Protein AF-A0A7V6UN47-F1 (afdb_monomer_lite)

Foldseek 3Di:
DDPADPPGDPVRVVVLLVPDDPLRNVVLQVLLFVQLQVQLLVLLCVVVVHDDDPPQDSVNSCVVSQFKTFDDKAAQDPPDQPDAFPVRDGHRIWTWIDHNVPRDIGTHDPVVCCVVRVDDPVSVVSSVVSSVVSSRQSSQQSVCVVVLNAAPCVVQPVDDQPPVVVVCNVSSTYDGPVSVVVSVVRVVVVVVVVVVVCVVVVVVVVVVVVVVVVVVVVVVVVVVVVVVVVPPDD

pLDDT: mean 85.77, std 12.26, range [41.44, 96.25]

Radius of gyration: 30.92 Å; chains: 1; bounding box: 51×96×79 Å

Sequence (234 aa):
MNNYKLPLTQAEVDQIYQKLTPIQKEFIDSFEKRGKKSKWLEALAKKKGIVVNENMSEQELIEKVNDWVLVDILDGGEGNRPYKCECGMPLRYQYIVSHQSKEQIYKLGETCLENYTNLSSEIIRDIKKGFHVINLERDELLLKISKNYITLFEKYKEIEIPKELLEQISFDIPLTNRQEKRLEKLLWSKWQQQKIIQKQEEPIKVQKRISSLEYRSNLQSLKMSNVSIWSFFT

Secondary structure (DSSP, 8-state):
-----SSPPHHHHHHHHTTS-HHHHHHHHHHHHHHHHHHHHHHHHHHTT----TT--HHHHHHHH-SEEEEEEEE--TT---EE-TTS-EESEEEEEEETTTTEEEEE-HHHHHHHHT--HHHHHHHHHHHHHHHHHHHHHHHHHHTT----GGGGTTS---HHHHHHHHTT-PPPHHHHHHHHHHHHHHHHHHHHHHHHHHHHHHHHHHHHHHHHHHHHHHHHHHHTTTTS--

Structure (mmCIF, N/CA/C/O backbone):
data_AF-A0A7V6UN47-F1
#
_entry.id   AF-A0A7V6UN47-F1
#
loop_
_atom_site.group_PDB
_atom_site.id
_atom_site.type_symbol
_atom_site.label_atom_id
_atom_site.label_alt_id
_atom_site.label_comp_id
_atom_site.label_asym_id
_atom_site.label_entity_id
_atom_site.label_seq_id
_atom_site.pdbx_PDB_ins_code
_atom_site.Cartn_x
_atom_site.Cartn_y
_atom_site.Cartn_z
_atom_site.occupancy
_atom_site.B_iso_or_equiv
_atom_site.auth_seq_id
_atom_site.auth_comp_id
_atom_site.auth_asym_id
_atom_site.auth_atom_id
_atom_site.pdbx_PDB_model_num
ATOM 1 N N . MET A 1 1 ? -1.219 16.425 -25.177 1.00 50.38 1 MET A N 1
ATOM 2 C CA . MET A 1 1 ? -1.398 15.894 -23.807 1.00 50.38 1 MET A CA 1
ATOM 3 C C . MET A 1 1 ? -1.758 14.424 -23.925 1.00 50.38 1 MET A C 1
ATOM 5 O O . MET A 1 1 ? -2.724 14.130 -24.617 1.00 50.38 1 MET A O 1
ATOM 9 N N . ASN A 1 2 ? -0.983 13.514 -23.330 1.00 57.62 2 ASN A N 1
ATOM 10 C CA . ASN A 1 2 ? -1.326 12.087 -23.350 1.00 57.62 2 ASN A CA 1
ATOM 11 C C . ASN A 1 2 ? -2.609 11.866 -22.537 1.00 57.62 2 ASN A C 1
ATOM 13 O O . ASN A 1 2 ? -2.705 12.314 -21.393 1.00 57.62 2 ASN A O 1
ATOM 17 N N . ASN A 1 3 ? -3.607 11.223 -23.144 1.00 73.19 3 ASN A N 1
ATOM 18 C CA . ASN A 1 3 ? -4.902 10.963 -22.522 1.00 73.19 3 ASN A CA 1
ATOM 19 C C . ASN A 1 3 ? -4.881 9.600 -21.820 1.00 73.19 3 ASN A C 1
ATOM 21 O O . ASN A 1 3 ? -5.462 8.631 -22.300 1.00 73.19 3 ASN A O 1
ATOM 25 N N . TYR A 1 4 ? -4.149 9.521 -20.713 1.00 76.88 4 TYR A N 1
ATOM 26 C CA . TYR A 1 4 ? -4.091 8.311 -19.900 1.00 76.88 4 TYR A CA 1
ATOM 27 C C . TYR A 1 4 ? -5.424 8.069 -19.171 1.00 76.88 4 TYR A C 1
ATOM 29 O O . TYR A 1 4 ? -6.023 9.007 -18.627 1.00 76.88 4 TYR A O 1
ATOM 37 N N . LYS A 1 5 ? -5.859 6.806 -19.108 1.00 79.44 5 LYS A N 1
ATOM 38 C CA . LYS A 1 5 ? -7.068 6.352 -18.401 1.00 79.44 5 LYS A CA 1
ATOM 39 C C . LYS A 1 5 ? -6.682 5.305 -17.354 1.00 79.44 5 LYS A C 1
ATOM 41 O O . LYS A 1 5 ? -5.793 4.509 -17.601 1.00 79.44 5 LYS A O 1
ATOM 46 N N . LEU A 1 6 ? -7.351 5.302 -16.199 1.00 84.62 6 LEU A N 1
ATOM 47 C CA . LEU A 1 6 ? -7.153 4.275 -15.168 1.00 84.62 6 LEU A CA 1
ATOM 48 C C . LEU A 1 6 ? -7.856 2.952 -15.544 1.00 84.62 6 LEU A C 1
ATOM 50 O O . LEU A 1 6 ? -8.982 3.012 -16.058 1.00 84.62 6 LEU A O 1
ATOM 54 N N . PRO A 1 7 ? -7.278 1.779 -15.213 1.00 88.75 7 PRO A N 1
ATOM 55 C CA . PRO A 1 7 ? -5.909 1.569 -14.709 1.00 88.75 7 PRO A CA 1
ATOM 56 C C . PRO A 1 7 ? -4.847 1.825 -15.789 1.00 88.75 7 PRO A C 1
ATOM 58 O O . PRO A 1 7 ? -5.134 1.644 -16.971 1.00 88.75 7 PRO A O 1
ATOM 61 N N . LEU A 1 8 ? -3.633 2.208 -15.381 1.00 90.19 8 LEU A N 1
ATOM 62 C CA . LEU A 1 8 ? -2.521 2.383 -16.319 1.00 90.19 8 LEU A CA 1
ATOM 63 C C . LEU A 1 8 ? -1.994 1.022 -16.790 1.00 90.19 8 LEU A C 1
ATOM 65 O O . LEU A 1 8 ? -1.941 0.049 -16.035 1.00 90.19 8 LEU A O 1
ATOM 69 N N . THR A 1 9 ? -1.555 0.956 -18.042 1.00 91.06 9 THR A N 1
ATOM 70 C CA . THR A 1 9 ? -0.747 -0.163 -18.542 1.00 91.06 9 THR A CA 1
ATOM 71 C C . THR A 1 9 ? 0.674 -0.091 -17.979 1.00 91.06 9 THR A C 1
ATOM 73 O O . THR A 1 9 ? 1.149 0.980 -17.603 1.00 91.06 9 THR A O 1
ATOM 76 N N . GLN A 1 10 ? 1.397 -1.217 -17.956 1.00 87.00 10 GLN A N 1
ATOM 77 C CA . GLN A 1 10 ? 2.780 -1.230 -17.460 1.00 87.00 10 GLN A CA 1
ATOM 78 C C . GLN A 1 10 ? 3.679 -0.267 -18.251 1.00 87.00 10 GLN A C 1
ATOM 80 O O . GLN A 1 10 ? 4.456 0.473 -17.659 1.00 87.00 10 GLN A O 1
ATOM 85 N N . ALA A 1 11 ? 3.511 -0.208 -19.574 1.00 88.31 11 ALA A N 1
ATOM 86 C CA . ALA A 1 11 ? 4.254 0.721 -20.419 1.00 88.31 11 ALA A CA 1
ATOM 87 C C . ALA A 1 11 ? 3.978 2.193 -20.056 1.00 88.31 11 ALA A C 1
ATOM 89 O O . ALA A 1 11 ? 4.900 3.006 -20.039 1.00 88.31 11 ALA A O 1
ATOM 90 N N . GLU A 1 12 ? 2.730 2.549 -19.740 1.00 92.00 12 GLU A N 1
ATOM 91 C CA . GLU A 1 12 ? 2.381 3.906 -19.298 1.00 92.00 12 GLU A CA 1
ATOM 92 C C . GLU A 1 12 ? 2.955 4.218 -17.912 1.00 92.00 12 GLU A C 1
ATOM 94 O O . GLU A 1 12 ? 3.460 5.323 -17.699 1.00 92.00 12 GLU A O 1
ATOM 99 N N . VAL A 1 13 ? 2.924 3.248 -16.989 1.00 92.19 13 VAL A N 1
ATOM 100 C CA . VAL A 1 13 ? 3.567 3.364 -15.672 1.00 92.19 13 VAL A CA 1
ATOM 101 C C . VAL A 1 13 ? 5.050 3.658 -15.850 1.00 92.19 13 VAL A C 1
ATOM 103 O O . VAL A 1 13 ? 5.518 4.668 -15.334 1.00 92.19 13 VAL A O 1
ATOM 106 N N . ASP A 1 14 ? 5.765 2.857 -16.640 1.00 90.56 14 ASP A N 1
ATOM 107 C CA . ASP A 1 14 ? 7.204 3.018 -16.861 1.00 90.56 14 ASP A CA 1
ATOM 108 C C . ASP A 1 14 ? 7.527 4.383 -17.496 1.00 90.56 14 ASP A C 1
ATOM 110 O O . ASP A 1 14 ? 8.452 5.078 -17.068 1.00 90.56 14 ASP A O 1
ATOM 114 N N . GLN A 1 15 ? 6.726 4.819 -18.475 1.00 91.75 15 GLN A N 1
ATOM 115 C CA . GLN A 1 15 ? 6.885 6.121 -19.131 1.00 91.75 15 GLN A CA 1
ATOM 116 C C . GLN A 1 15 ? 6.705 7.309 -18.181 1.00 91.75 15 GLN A C 1
ATOM 118 O O . GLN A 1 15 ? 7.410 8.314 -18.313 1.00 91.75 15 GLN A O 1
ATOM 123 N N . ILE A 1 16 ? 5.736 7.243 -17.264 1.00 93.69 16 ILE A N 1
ATOM 124 C CA . ILE A 1 16 ? 5.527 8.294 -16.261 1.00 93.69 16 ILE A CA 1
ATOM 125 C C . ILE A 1 16 ? 6.626 8.210 -15.200 1.00 93.69 16 ILE A C 1
ATOM 127 O O . ILE A 1 16 ? 7.234 9.226 -14.866 1.00 93.69 16 ILE A O 1
ATOM 131 N N . TYR A 1 17 ? 6.923 7.002 -14.726 1.00 92.81 17 TYR A N 1
ATOM 132 C CA . TYR A 1 17 ? 7.892 6.739 -13.671 1.00 92.81 17 TYR A CA 1
ATOM 133 C C . TYR A 1 17 ? 9.294 7.237 -14.038 1.00 92.81 17 TYR A C 1
ATOM 135 O O . TYR A 1 17 ? 9.966 7.857 -13.218 1.00 92.81 17 TYR A O 1
ATOM 143 N N . GLN A 1 18 ? 9.728 7.070 -15.291 1.00 93.00 18 GLN A N 1
ATOM 144 C CA . GLN A 1 18 ? 11.021 7.585 -15.762 1.00 93.00 18 GLN A CA 1
ATOM 145 C C . GLN A 1 18 ? 11.179 9.103 -15.587 1.00 93.00 18 GLN A C 1
ATOM 147 O O . GLN A 1 18 ? 12.300 9.563 -15.370 1.00 93.00 18 GLN A O 1
ATOM 152 N N . LYS A 1 19 ? 10.076 9.861 -15.628 1.00 94.06 19 LYS A N 1
ATOM 153 C CA . LYS A 1 19 ? 10.059 11.329 -15.515 1.00 94.06 19 LYS A CA 1
ATOM 154 C C . LYS A 1 19 ? 10.028 11.833 -14.071 1.00 94.06 19 LYS A C 1
ATOM 156 O O . LYS A 1 19 ? 10.191 13.030 -13.859 1.00 94.06 19 LYS A O 1
ATOM 161 N N . LEU A 1 20 ? 9.804 10.948 -13.100 1.00 94.31 20 LEU A N 1
ATOM 162 C CA . LEU A 1 20 ? 9.761 11.306 -11.685 1.00 94.31 20 LEU A CA 1
ATOM 163 C C . LEU A 1 20 ? 11.146 11.694 -11.157 1.00 94.31 20 LEU A C 1
ATOM 165 O O . LEU A 1 20 ? 12.170 11.136 -11.573 1.00 94.31 20 LEU A O 1
ATOM 169 N N . THR A 1 21 ? 11.165 12.602 -10.181 1.00 95.62 21 THR A N 1
ATOM 170 C CA . THR A 1 21 ? 12.378 12.917 -9.415 1.00 95.62 21 THR A CA 1
ATOM 171 C C . THR A 1 21 ? 12.801 11.719 -8.550 1.00 95.62 21 THR A C 1
ATOM 173 O O . THR A 1 21 ? 11.975 10.849 -8.259 1.00 95.62 21 THR A O 1
ATOM 176 N N . PRO A 1 22 ? 14.067 11.639 -8.098 1.00 95.94 22 PRO A N 1
ATOM 177 C CA . PRO A 1 22 ? 14.511 10.557 -7.214 1.00 95.94 22 PRO A CA 1
ATOM 178 C C . PRO A 1 22 ? 13.658 10.422 -5.945 1.00 95.94 22 PRO A C 1
ATOM 180 O O . PRO A 1 22 ? 13.270 9.315 -5.588 1.00 95.94 22 PRO A O 1
ATOM 183 N N . ILE A 1 23 ? 13.290 11.552 -5.332 1.00 95.25 23 ILE A N 1
ATOM 184 C CA . ILE A 1 23 ? 12.446 11.598 -4.128 1.00 95.25 23 ILE A CA 1
ATOM 185 C C . ILE A 1 23 ? 11.042 11.051 -4.427 1.00 95.25 23 ILE A C 1
ATOM 187 O O . ILE A 1 23 ? 10.500 10.258 -3.661 1.00 95.25 23 ILE A O 1
ATOM 191 N N . GLN A 1 24 ? 10.457 11.423 -5.570 1.00 95.00 24 GLN A N 1
ATOM 192 C CA . GLN A 1 24 ? 9.149 10.913 -5.986 1.00 9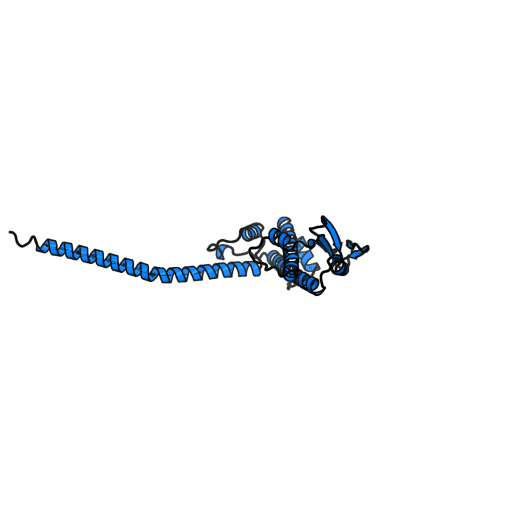5.00 24 GLN A CA 1
ATOM 193 C C . GLN A 1 24 ? 9.178 9.404 -6.250 1.00 95.00 24 GLN A C 1
ATOM 195 O O . GLN A 1 24 ? 8.249 8.703 -5.857 1.00 95.00 24 GLN A O 1
ATOM 200 N N . LYS A 1 25 ? 10.241 8.894 -6.884 1.00 95.50 25 LYS A N 1
ATOM 201 C CA . LYS A 1 25 ? 10.431 7.453 -7.114 1.00 95.50 25 LYS A CA 1
ATOM 202 C C . LYS A 1 25 ? 10.494 6.689 -5.797 1.00 95.50 25 LYS A C 1
ATOM 204 O O . LYS A 1 25 ? 9.728 5.753 -5.602 1.00 95.50 25 LYS A O 1
ATOM 209 N N . GLU A 1 26 ? 11.329 7.148 -4.869 1.00 95.19 26 GLU A N 1
ATOM 210 C CA . GLU A 1 26 ? 11.469 6.542 -3.543 1.00 95.19 26 GLU A CA 1
ATOM 211 C C . GLU A 1 26 ? 10.143 6.536 -2.768 1.00 95.19 26 GLU A C 1
ATOM 213 O O . GLU A 1 26 ? 9.756 5.525 -2.171 1.00 95.19 26 GLU A O 1
ATOM 218 N N . PHE A 1 27 ? 9.392 7.638 -2.819 1.00 95.44 27 PHE A N 1
ATOM 219 C CA . PHE A 1 27 ? 8.072 7.692 -2.206 1.00 95.44 27 PHE A CA 1
ATOM 220 C C . PHE A 1 27 ? 7.105 6.685 -2.836 1.00 95.44 27 PHE A C 1
ATOM 222 O O . PHE A 1 27 ? 6.443 5.950 -2.109 1.00 95.44 27 PHE A O 1
ATOM 229 N N . ILE A 1 28 ? 7.015 6.628 -4.168 1.00 95.19 28 ILE A N 1
ATOM 230 C CA . ILE A 1 28 ? 6.102 5.716 -4.869 1.00 95.19 28 ILE A CA 1
ATOM 231 C C . ILE A 1 28 ? 6.453 4.252 -4.576 1.00 95.19 28 ILE A C 1
ATOM 233 O O . ILE A 1 28 ? 5.560 3.465 -4.252 1.00 95.19 28 ILE A O 1
ATOM 237 N N . ASP A 1 29 ? 7.737 3.901 -4.601 1.00 93.62 29 ASP A N 1
ATOM 238 C CA . ASP A 1 29 ? 8.203 2.546 -4.303 1.00 93.62 29 ASP A CA 1
ATOM 239 C C . ASP A 1 29 ? 7.890 2.162 -2.853 1.00 93.62 29 ASP A C 1
ATOM 241 O O . ASP A 1 29 ? 7.357 1.084 -2.577 1.00 93.62 29 ASP A O 1
ATOM 245 N N . SER A 1 30 ? 8.180 3.058 -1.905 1.00 93.88 30 SER A N 1
ATOM 246 C CA . SER A 1 30 ? 7.895 2.821 -0.487 1.00 93.88 30 SER A CA 1
ATOM 247 C C . SER A 1 30 ? 6.391 2.773 -0.197 1.00 93.88 30 SER A C 1
ATOM 249 O O . SER A 1 30 ? 5.957 1.995 0.656 1.00 93.88 30 SER A O 1
ATOM 251 N N . PHE A 1 31 ? 5.582 3.568 -0.900 1.00 94.31 31 PHE A N 1
ATOM 252 C CA . PHE A 1 31 ? 4.123 3.544 -0.833 1.00 94.31 31 PHE A CA 1
ATOM 253 C C . PHE A 1 31 ? 3.577 2.195 -1.307 1.00 94.31 31 PHE A C 1
ATOM 255 O O . PHE A 1 31 ? 2.801 1.561 -0.589 1.00 94.31 31 PHE A O 1
ATOM 262 N N . GLU A 1 32 ? 4.025 1.712 -2.469 1.00 94.31 32 GLU A N 1
ATOM 263 C CA . GLU A 1 32 ? 3.581 0.435 -3.028 1.00 94.31 32 GLU A CA 1
ATOM 264 C C . GLU A 1 32 ? 3.988 -0.740 -2.125 1.00 94.31 32 GLU A C 1
ATOM 266 O O . GLU A 1 32 ? 3.152 -1.591 -1.802 1.00 94.31 32 GLU A O 1
ATOM 271 N N . LYS A 1 33 ? 5.240 -0.762 -1.644 1.00 93.81 33 LYS A N 1
ATOM 272 C CA . LYS A 1 33 ? 5.737 -1.810 -0.736 1.00 93.81 33 LYS A CA 1
ATOM 273 C C . LYS A 1 33 ? 4.961 -1.850 0.579 1.00 93.81 33 LYS A C 1
ATOM 275 O O . LYS A 1 33 ? 4.439 -2.908 0.941 1.00 93.81 33 LYS A O 1
ATOM 280 N N . ARG A 1 34 ? 4.830 -0.711 1.271 1.00 92.88 34 ARG A N 1
ATOM 281 C CA . ARG A 1 34 ? 4.077 -0.623 2.538 1.00 92.88 34 ARG A CA 1
ATOM 282 C C . ARG A 1 34 ? 2.608 -0.979 2.342 1.00 92.88 34 ARG A C 1
ATOM 284 O O . ARG A 1 34 ? 2.061 -1.772 3.103 1.00 92.88 34 ARG A O 1
ATOM 291 N N . GLY A 1 35 ? 1.980 -0.459 1.288 1.00 93.94 35 GLY A N 1
ATOM 292 C CA . GLY A 1 35 ? 0.584 -0.743 0.969 1.00 93.94 35 GLY A CA 1
ATOM 293 C C . GLY A 1 35 ? 0.332 -2.234 0.749 1.00 93.94 35 GLY A C 1
ATOM 294 O O . GLY A 1 35 ? -0.587 -2.805 1.339 1.00 93.94 35 GLY A O 1
ATOM 295 N N . LYS A 1 36 ? 1.170 -2.901 -0.054 1.00 95.62 36 LYS A N 1
ATOM 296 C CA . LYS A 1 36 ? 1.045 -4.346 -0.287 1.00 95.62 36 LYS A CA 1
ATOM 297 C C . LYS A 1 36 ? 1.313 -5.147 0.984 1.00 95.62 36 LYS A C 1
ATOM 299 O O . LYS A 1 36 ? 0.543 -6.051 1.296 1.00 95.62 36 LYS A O 1
ATOM 304 N N . LYS A 1 37 ? 2.330 -4.796 1.772 1.00 94.75 37 LYS A N 1
ATOM 305 C CA . LYS A 1 37 ? 2.598 -5.463 3.055 1.00 94.75 37 LYS A CA 1
ATOM 306 C C . LYS A 1 37 ? 1.427 -5.328 4.034 1.00 94.75 37 LYS A C 1
ATOM 308 O O . LYS A 1 37 ? 1.012 -6.318 4.630 1.00 94.75 37 LYS A O 1
ATOM 313 N N . SER A 1 38 ? 0.829 -4.143 4.125 1.00 93.00 38 SER A N 1
ATOM 314 C CA . SER A 1 38 ? -0.379 -3.910 4.918 1.00 93.00 38 SER A CA 1
ATOM 315 C C . SER A 1 38 ? -1.546 -4.787 4.441 1.00 93.00 38 SER A C 1
ATOM 317 O O . SER A 1 38 ? -2.141 -5.500 5.245 1.00 93.00 38 SER A O 1
ATOM 319 N N . LYS A 1 39 ? -1.814 -4.854 3.127 1.00 94.50 39 LYS A N 1
ATOM 320 C CA . LYS A 1 39 ? -2.870 -5.722 2.566 1.00 94.50 39 LYS A CA 1
ATOM 321 C C . LYS A 1 39 ? -2.628 -7.211 2.757 1.00 94.50 39 LYS A C 1
ATOM 323 O O . LYS A 1 39 ? -3.582 -7.959 2.966 1.00 94.50 39 LYS A O 1
ATOM 328 N N . TRP A 1 40 ? -1.370 -7.634 2.725 1.00 94.88 40 TRP A N 1
ATOM 329 C CA . TRP A 1 40 ? -0.983 -8.990 3.088 1.00 94.88 40 TRP A CA 1
ATOM 330 C C . TRP A 1 40 ? -1.372 -9.303 4.539 1.00 94.88 40 TRP A C 1
ATOM 332 O O . TRP A 1 40 ? -2.085 -10.272 4.794 1.00 94.88 40 TRP A O 1
ATOM 342 N N . LEU A 1 41 ? -0.961 -8.451 5.482 1.00 93.69 41 LEU A N 1
ATOM 343 C CA . LEU A 1 41 ? -1.235 -8.635 6.909 1.00 93.69 41 LEU A CA 1
ATOM 344 C C . LEU A 1 41 ? -2.732 -8.569 7.229 1.00 93.69 41 LEU A C 1
ATOM 346 O O . LEU A 1 41 ? -3.217 -9.407 7.981 1.00 93.69 41 LEU A O 1
ATOM 350 N N . GLU A 1 42 ? -3.479 -7.639 6.628 1.00 92.44 42 GLU A N 1
ATOM 351 C CA . GLU A 1 42 ? -4.938 -7.543 6.787 1.00 92.44 42 GLU A CA 1
ATOM 352 C C . GLU A 1 42 ? -5.645 -8.849 6.381 1.00 92.44 42 GLU A C 1
ATOM 354 O O . GLU A 1 42 ? -6.529 -9.332 7.094 1.00 92.44 42 GLU A O 1
ATOM 359 N N . ALA A 1 43 ? -5.251 -9.449 5.253 1.00 92.75 43 ALA A N 1
ATOM 360 C CA . ALA A 1 43 ? -5.848 -10.694 4.776 1.00 92.75 43 ALA A CA 1
ATOM 361 C C . ALA A 1 43 ? -5.551 -11.874 5.717 1.00 92.75 43 ALA A C 1
ATOM 363 O O . ALA A 1 43 ? -6.437 -12.686 6.002 1.00 92.75 43 ALA A O 1
ATOM 364 N N . LEU A 1 44 ? -4.326 -11.951 6.247 1.00 92.44 44 LEU A N 1
ATOM 365 C CA . LEU A 1 44 ? -3.950 -12.973 7.228 1.00 92.44 44 LEU A CA 1
ATOM 366 C C . LEU A 1 44 ? -4.633 -12.766 8.581 1.00 92.44 44 LEU A C 1
ATOM 368 O O . LEU A 1 44 ? -5.114 -13.729 9.178 1.00 92.44 44 LEU A O 1
ATOM 372 N N . ALA A 1 45 ? -4.732 -11.522 9.045 1.00 91.75 45 ALA A N 1
ATOM 373 C CA . ALA A 1 45 ? -5.447 -11.172 10.264 1.00 91.75 45 ALA A CA 1
ATOM 374 C C . ALA A 1 45 ? -6.913 -11.612 10.178 1.00 91.75 45 ALA A C 1
ATOM 376 O O . ALA A 1 45 ? -7.408 -12.298 11.073 1.00 91.75 45 ALA A O 1
ATOM 377 N N . LYS A 1 46 ? -7.573 -11.330 9.046 1.00 90.38 46 LYS A N 1
ATOM 378 C CA . LYS A 1 46 ? -8.945 -11.775 8.778 1.00 90.38 46 LYS A CA 1
ATOM 379 C C . LYS A 1 46 ? -9.079 -13.300 8.823 1.00 90.38 46 LYS A C 1
ATOM 381 O O . LYS A 1 46 ? -10.014 -13.794 9.446 1.00 90.38 46 LYS A O 1
ATOM 386 N N . LYS A 1 47 ? -8.138 -14.052 8.230 1.00 88.19 47 LYS A N 1
ATOM 387 C CA . LYS A 1 47 ? -8.107 -15.529 8.314 1.00 88.19 47 LYS A CA 1
ATOM 388 C C . LYS A 1 47 ? -8.060 -16.011 9.767 1.00 88.19 47 LYS A C 1
ATOM 390 O O . LYS A 1 47 ? -8.747 -16.964 10.116 1.00 88.19 47 LYS A O 1
ATOM 395 N N . LYS A 1 48 ? -7.243 -15.365 10.602 1.00 88.06 48 LYS A N 1
ATOM 396 C CA . LYS A 1 48 ? -7.062 -15.721 12.017 1.00 88.06 48 LYS A CA 1
ATOM 397 C C . LYS A 1 48 ? -8.163 -15.176 12.936 1.00 88.06 48 LYS A C 1
ATOM 399 O O . LYS A 1 48 ? -8.087 -15.380 14.142 1.00 88.06 48 LYS A O 1
ATOM 404 N N . GLY A 1 49 ? -9.173 -14.490 12.394 1.00 87.12 49 GLY A N 1
ATOM 405 C CA . GLY A 1 49 ? -10.238 -13.869 13.186 1.00 87.12 49 GLY A CA 1
ATOM 406 C C . GLY A 1 49 ? -9.771 -12.669 14.018 1.00 87.12 49 GLY A C 1
ATOM 407 O O . GLY A 1 49 ? -10.438 -12.290 14.978 1.00 87.12 49 GLY A O 1
ATOM 408 N N . ILE A 1 50 ? -8.629 -12.068 13.674 1.00 89.25 50 ILE A N 1
ATOM 409 C CA . ILE A 1 50 ? -8.088 -10.892 14.357 1.00 89.25 50 ILE A CA 1
ATOM 410 C C . ILE A 1 50 ? -8.837 -9.655 13.858 1.00 89.25 50 ILE A C 1
ATOM 412 O O . ILE A 1 50 ? -8.877 -9.373 12.659 1.00 89.25 50 ILE A O 1
ATOM 416 N N . VAL A 1 51 ? -9.409 -8.890 14.788 1.00 84.81 51 VAL A N 1
ATOM 417 C CA . VAL A 1 51 ? -10.062 -7.616 14.474 1.00 84.81 51 VAL A CA 1
ATOM 418 C C . VAL A 1 51 ? -8.992 -6.553 14.229 1.00 84.81 51 VAL A C 1
ATOM 420 O O . VAL A 1 51 ? -8.287 -6.139 15.150 1.00 84.81 51 VAL A O 1
ATOM 423 N N . VAL A 1 52 ? -8.878 -6.109 12.977 1.00 81.38 52 VAL A N 1
ATOM 424 C CA . VAL A 1 52 ? -7.971 -5.027 12.575 1.00 81.38 52 VAL A CA 1
ATOM 425 C C . VAL A 1 52 ? -8.644 -3.680 12.840 1.00 81.38 52 VAL A C 1
ATOM 427 O O . VAL A 1 52 ? -9.755 -3.436 12.372 1.00 81.38 52 VAL A O 1
ATOM 430 N N . ASN A 1 53 ? -7.969 -2.804 13.585 1.00 79.12 53 ASN A N 1
ATOM 431 C CA . ASN A 1 53 ? -8.383 -1.418 13.813 1.00 79.12 53 ASN A CA 1
ATOM 432 C C . ASN A 1 53 ? -7.518 -0.485 12.949 1.00 79.12 53 ASN A C 1
ATOM 434 O O . ASN A 1 53 ? -6.333 -0.751 12.769 1.00 79.12 53 ASN A O 1
ATOM 438 N N . GLU A 1 54 ? -8.085 0.619 12.459 1.00 70.56 54 GLU A N 1
ATOM 439 C CA . GLU A 1 54 ? -7.376 1.656 11.693 1.00 70.56 54 GLU A CA 1
ATOM 440 C C . GLU A 1 54 ? -6.193 2.280 12.455 1.00 70.56 54 GLU A C 1
ATOM 442 O O . GLU A 1 54 ? -5.263 2.779 11.828 1.00 70.56 54 GLU A O 1
ATOM 447 N N . ASN A 1 55 ? -6.208 2.234 13.791 1.00 74.75 55 ASN A N 1
ATOM 448 C CA . ASN A 1 55 ? -5.127 2.757 14.634 1.00 74.75 55 ASN A CA 1
ATOM 449 C C . ASN A 1 55 ? -4.029 1.727 14.949 1.00 74.75 55 ASN A C 1
ATOM 451 O O . ASN A 1 55 ? -3.068 2.060 15.640 1.00 74.75 55 ASN A O 1
ATOM 455 N N . MET A 1 56 ? -4.186 0.475 14.511 1.00 80.25 56 MET A N 1
ATOM 456 C CA . MET A 1 56 ? -3.219 -0.583 14.795 1.00 80.25 56 MET A CA 1
ATOM 457 C C . MET A 1 56 ? -1.957 -0.369 13.958 1.00 80.25 56 MET A C 1
ATOM 459 O O . MET A 1 56 ? -2.042 -0.177 12.744 1.00 80.25 56 MET A O 1
ATOM 463 N N . SER A 1 57 ? -0.787 -0.405 14.596 1.00 85.25 57 SER A N 1
ATOM 464 C CA . SER A 1 57 ? 0.474 -0.253 13.867 1.00 85.25 57 SER A CA 1
ATOM 465 C C . SER A 1 57 ? 0.789 -1.506 13.044 1.00 85.25 57 SER A C 1
ATOM 467 O O . SER A 1 57 ? 0.316 -2.607 13.339 1.00 85.25 57 SER A O 1
ATOM 469 N N . GLU A 1 58 ? 1.625 -1.361 12.012 1.00 85.06 58 GLU A N 1
ATOM 470 C CA . GLU A 1 58 ? 2.085 -2.511 11.223 1.00 85.06 58 GLU A CA 1
ATOM 471 C C . GLU A 1 58 ? 2.818 -3.536 12.103 1.00 85.06 58 GLU A C 1
ATOM 473 O O . GLU A 1 58 ? 2.594 -4.733 11.960 1.00 85.06 58 GLU A O 1
ATOM 478 N N . GLN A 1 59 ? 3.653 -3.073 13.037 1.00 86.44 59 GLN A N 1
ATOM 479 C CA . GLN A 1 59 ? 4.393 -3.934 13.965 1.00 86.44 59 GLN A CA 1
ATOM 480 C C . GLN A 1 59 ? 3.447 -4.720 14.876 1.00 86.44 59 GLN A C 1
ATOM 482 O O . GLN A 1 59 ? 3.581 -5.932 15.007 1.00 86.44 59 GLN A O 1
ATOM 487 N N . GLU A 1 60 ? 2.427 -4.056 15.418 1.00 86.94 60 GLU A N 1
ATOM 488 C CA . GLU A 1 60 ? 1.416 -4.706 16.252 1.00 86.94 60 GLU A CA 1
ATOM 489 C C . GLU A 1 60 ? 0.621 -5.759 15.460 1.00 86.94 60 GLU A C 1
ATOM 491 O O . GLU A 1 60 ? 0.332 -6.843 15.970 1.00 86.94 60 GLU A O 1
ATOM 496 N N . LEU A 1 61 ? 0.298 -5.483 14.190 1.00 87.44 61 LEU A N 1
ATOM 497 C CA . LEU A 1 61 ? -0.332 -6.466 13.305 1.00 87.44 61 LEU A CA 1
ATOM 498 C C . LEU A 1 61 ? 0.586 -7.651 13.012 1.00 87.44 61 LEU A C 1
ATOM 500 O O . LEU A 1 61 ? 0.124 -8.787 13.041 1.00 87.44 61 LEU A O 1
ATOM 504 N N . ILE A 1 62 ? 1.866 -7.401 12.737 1.00 88.00 62 ILE A N 1
ATOM 505 C CA . ILE A 1 62 ? 2.884 -8.436 12.526 1.00 88.00 62 ILE A CA 1
ATOM 506 C C . ILE A 1 62 ? 2.924 -9.368 13.742 1.00 88.00 62 ILE A C 1
ATOM 508 O O . ILE A 1 62 ? 2.784 -10.578 13.569 1.00 88.00 62 ILE A O 1
ATOM 512 N N . GLU A 1 63 ? 3.033 -8.825 14.952 1.00 88.19 63 GLU A N 1
ATOM 513 C CA . GLU A 1 63 ? 3.086 -9.602 16.197 1.00 88.19 63 GLU A CA 1
ATOM 514 C C . GLU A 1 63 ? 1.797 -10.389 16.455 1.00 88.19 63 GLU A C 1
ATOM 516 O O . GLU A 1 63 ? 1.846 -11.563 16.815 1.00 88.19 63 GLU A O 1
ATOM 521 N N . LYS A 1 64 ? 0.627 -9.778 16.231 1.00 87.00 64 LYS A N 1
ATOM 522 C CA . LYS A 1 64 ? -0.669 -10.450 16.414 1.00 87.00 64 LYS A CA 1
ATOM 523 C C . LYS A 1 64 ? -0.906 -11.551 15.392 1.00 87.00 64 LYS A C 1
ATOM 525 O O . LYS A 1 64 ? -1.471 -12.591 15.727 1.00 87.00 64 LYS A O 1
ATOM 530 N N . VAL A 1 65 ? -0.512 -11.320 14.141 1.00 88.69 65 VAL A N 1
ATOM 531 C CA . VAL A 1 65 ? -0.625 -12.318 13.081 1.00 88.69 65 VAL A CA 1
ATOM 532 C C . VAL A 1 65 ? 0.337 -13.470 13.355 1.00 88.69 65 VAL A C 1
ATOM 534 O O . VAL A 1 65 ? -0.093 -14.609 13.202 1.00 88.69 65 VAL A O 1
ATOM 537 N N . ASN A 1 66 ? 1.581 -13.206 13.779 1.00 86.94 66 ASN A N 1
ATOM 538 C CA . ASN A 1 66 ? 2.625 -14.205 14.061 1.00 86.94 66 ASN A CA 1
ATOM 539 C C . ASN A 1 66 ? 2.661 -15.335 13.011 1.00 86.94 66 ASN A C 1
ATOM 541 O O . ASN A 1 66 ? 2.338 -16.493 13.286 1.00 86.94 66 ASN A O 1
ATOM 545 N N . ASP A 1 67 ? 2.909 -14.964 11.754 1.00 89.19 67 ASP A N 1
ATOM 546 C CA . ASP A 1 67 ? 2.831 -15.863 10.596 1.00 89.19 67 ASP A CA 1
ATOM 547 C C . ASP A 1 67 ? 3.779 -15.393 9.479 1.00 89.19 67 ASP A C 1
ATOM 549 O O . ASP A 1 67 ? 4.747 -14.666 9.723 1.00 89.19 67 ASP A O 1
ATOM 553 N N . TRP A 1 68 ? 3.491 -15.791 8.243 1.00 92.12 68 TRP A N 1
ATOM 554 C CA . TRP A 1 68 ? 4.101 -15.271 7.030 1.00 92.12 68 TRP A CA 1
ATOM 555 C C . TRP A 1 68 ? 3.976 -13.751 6.903 1.00 92.12 68 TRP A C 1
ATOM 557 O O . TRP A 1 68 ? 2.884 -13.183 6.932 1.00 92.12 68 TRP A O 1
ATOM 567 N N . VAL A 1 69 ? 5.102 -13.098 6.649 1.00 92.62 69 VAL A N 1
ATOM 568 C CA . VAL A 1 69 ? 5.206 -11.670 6.365 1.00 92.62 69 VAL A CA 1
ATOM 569 C C . VAL A 1 69 ? 5.721 -11.493 4.943 1.00 92.62 69 VAL A C 1
ATOM 571 O O . VAL A 1 69 ? 6.701 -12.118 4.536 1.00 92.62 69 VAL A O 1
ATOM 574 N N . LEU A 1 70 ? 5.061 -10.621 4.184 1.00 94.88 70 LEU A N 1
ATOM 575 C CA . LEU A 1 70 ? 5.569 -10.177 2.894 1.00 94.88 70 LEU A CA 1
ATOM 576 C C . LEU A 1 70 ? 6.760 -9.237 3.102 1.00 94.88 70 LEU A C 1
ATOM 578 O O . LEU A 1 70 ? 6.633 -8.208 3.768 1.00 94.88 70 LEU A O 1
ATOM 582 N N . VAL A 1 71 ? 7.897 -9.591 2.510 1.00 93.44 71 VAL A N 1
ATOM 583 C CA . VAL A 1 71 ? 9.126 -8.791 2.536 1.00 93.44 71 VAL A CA 1
ATOM 584 C C . VAL A 1 71 ? 9.199 -7.903 1.299 1.00 93.44 71 VAL A C 1
ATOM 586 O O . VAL A 1 71 ? 9.365 -6.694 1.428 1.00 93.44 71 VAL A O 1
ATOM 589 N N . ASP A 1 72 ? 9.055 -8.488 0.108 1.00 93.88 72 ASP A N 1
ATOM 590 C CA . ASP A 1 72 ? 9.089 -7.743 -1.154 1.00 93.88 72 ASP A CA 1
ATOM 591 C C . ASP A 1 72 ? 8.362 -8.494 -2.280 1.00 93.88 72 ASP A C 1
ATOM 593 O O . ASP A 1 72 ? 8.065 -9.689 -2.170 1.00 93.88 72 ASP A O 1
ATOM 597 N N . ILE A 1 73 ? 8.087 -7.791 -3.378 1.00 94.00 73 ILE A N 1
ATOM 598 C CA . ILE A 1 73 ? 7.563 -8.364 -4.620 1.00 94.00 73 ILE A CA 1
ATOM 599 C C . ILE A 1 73 ? 8.376 -7.810 -5.778 1.00 94.00 73 ILE A C 1
ATOM 601 O O . ILE A 1 73 ? 8.328 -6.616 -6.061 1.00 94.00 73 ILE A O 1
ATOM 605 N N . LEU A 1 74 ? 9.073 -8.696 -6.482 1.00 92.44 74 LEU A N 1
ATOM 606 C CA . LEU A 1 74 ? 9.832 -8.335 -7.672 1.00 92.44 74 LEU A CA 1
ATOM 607 C C . LEU A 1 74 ? 8.995 -8.598 -8.932 1.00 92.44 74 LEU A C 1
ATOM 609 O O . LEU A 1 74 ? 8.373 -9.656 -9.036 1.00 92.44 74 LEU A O 1
ATOM 613 N N . ASP A 1 75 ? 9.004 -7.664 -9.888 1.00 90.12 75 ASP A N 1
ATOM 614 C CA . ASP A 1 75 ? 8.449 -7.830 -11.242 1.00 90.12 75 ASP A CA 1
ATOM 615 C C . ASP A 1 75 ? 9.579 -7.711 -12.269 1.00 90.12 75 ASP A C 1
ATOM 617 O O . ASP A 1 75 ? 10.286 -6.708 -12.322 1.00 90.12 75 ASP A O 1
ATOM 621 N N . GLY A 1 76 ? 9.760 -8.755 -13.076 1.00 85.25 76 GLY A N 1
ATOM 622 C CA . GLY A 1 76 ? 10.772 -8.804 -14.126 1.00 85.25 76 GLY A CA 1
ATOM 623 C C . GLY A 1 76 ? 10.422 -7.965 -15.354 1.00 85.25 76 GLY A C 1
ATOM 624 O O . GLY A 1 76 ? 11.273 -7.789 -16.224 1.00 85.25 76 GLY A O 1
ATOM 625 N N . GLY A 1 77 ? 9.188 -7.468 -15.435 1.00 83.75 77 GLY A N 1
ATOM 626 C CA . GLY A 1 77 ? 8.650 -6.764 -16.591 1.00 83.75 77 GLY A CA 1
ATOM 627 C C . GLY A 1 77 ? 7.948 -7.697 -17.578 1.00 83.75 77 GLY A C 1
ATOM 628 O O . GLY A 1 77 ? 8.012 -8.927 -17.498 1.00 83.75 77 GLY A O 1
ATOM 629 N N . GLU A 1 78 ? 7.223 -7.103 -18.521 1.00 79.81 78 GLU A N 1
ATOM 630 C CA . GLU A 1 78 ? 6.490 -7.852 -19.539 1.00 79.81 78 GLU A CA 1
ATOM 631 C C . GLU A 1 78 ? 7.436 -8.676 -20.429 1.00 79.81 78 GLU A C 1
ATOM 633 O O . GLU A 1 78 ? 8.503 -8.216 -20.820 1.00 79.81 78 GLU A O 1
ATOM 638 N N . GLY A 1 79 ? 7.071 -9.934 -20.699 1.00 84.44 79 GLY A N 1
ATOM 639 C CA . GLY A 1 79 ? 7.899 -10.874 -21.469 1.00 84.44 79 GLY A CA 1
ATOM 640 C C . GLY A 1 79 ? 9.133 -11.419 -20.736 1.00 84.44 79 GLY A C 1
ATOM 641 O O . GLY A 1 79 ? 9.695 -12.425 -21.163 1.00 84.44 79 GLY A O 1
ATOM 642 N N . ASN A 1 80 ? 9.509 -10.835 -19.598 1.00 90.00 80 ASN A N 1
ATOM 643 C CA . ASN A 1 80 ? 10.733 -11.166 -18.881 1.00 90.00 80 ASN A CA 1
ATOM 644 C C . ASN A 1 80 ? 10.463 -12.063 -17.668 1.00 90.00 80 ASN A C 1
ATOM 646 O O . ASN A 1 80 ? 9.547 -11.837 -16.875 1.00 90.00 80 ASN A O 1
ATOM 650 N N . ARG A 1 81 ? 11.297 -13.095 -17.500 1.00 94.00 81 ARG A N 1
ATOM 651 C CA . ARG A 1 81 ? 11.253 -14.012 -16.346 1.00 94.00 81 ARG A CA 1
ATOM 652 C C . ARG A 1 81 ? 12.636 -14.182 -15.704 1.00 94.00 81 ARG A C 1
ATOM 654 O O . ARG A 1 81 ? 13.181 -15.285 -15.727 1.00 94.00 81 ARG A O 1
ATOM 661 N N . PRO A 1 82 ? 13.243 -13.096 -15.190 1.00 95.56 82 PRO A N 1
ATOM 662 C CA . PRO A 1 82 ? 14.621 -13.113 -14.705 1.00 95.56 82 PRO A CA 1
ATOM 663 C C . PRO A 1 82 ? 14.767 -13.828 -13.355 1.00 95.56 82 PRO A C 1
ATOM 665 O O . PRO A 1 82 ? 15.870 -14.218 -12.975 1.00 95.56 82 PRO A O 1
ATOM 668 N N . TYR A 1 83 ? 13.670 -13.997 -12.616 1.00 96.12 83 TYR A N 1
ATOM 669 C CA . TYR A 1 83 ? 13.690 -14.568 -11.276 1.00 96.12 83 TYR A CA 1
ATOM 670 C C . TYR A 1 83 ? 13.446 -16.073 -11.302 1.00 96.12 83 TYR A C 1
ATOM 672 O O . TYR A 1 83 ? 12.873 -16.614 -12.246 1.00 96.12 83 TYR A O 1
ATOM 680 N N . LYS A 1 84 ? 13.855 -16.763 -10.236 1.00 96.12 84 LYS A N 1
ATOM 681 C CA . LYS A 1 84 ? 13.619 -18.200 -10.054 1.00 96.12 84 LYS A CA 1
ATOM 682 C C . LYS A 1 84 ? 12.841 -18.453 -8.773 1.00 96.12 84 LYS A C 1
ATOM 684 O O . LYS A 1 84 ? 13.118 -17.835 -7.749 1.00 96.12 84 LYS A O 1
ATOM 689 N N . CYS A 1 85 ? 11.864 -19.344 -8.842 1.00 95.88 85 CYS A N 1
ATOM 690 C CA . CYS A 1 85 ? 11.165 -19.853 -7.670 1.00 95.88 85 CYS A CA 1
ATOM 691 C C . CYS A 1 85 ? 12.064 -20.813 -6.877 1.00 95.88 85 CYS A C 1
ATOM 693 O O . CYS A 1 85 ? 12.958 -21.422 -7.462 1.00 95.88 85 CYS A O 1
ATOM 695 N N . GLU A 1 86 ? 11.741 -21.063 -5.605 1.00 94.19 86 GLU A N 1
ATOM 696 C CA . GLU A 1 86 ? 12.311 -22.182 -4.830 1.00 94.19 86 GLU A CA 1
ATOM 697 C C . GLU A 1 86 ? 12.204 -23.541 -5.554 1.00 94.19 86 GLU A C 1
ATOM 699 O O . GLU A 1 86 ? 13.096 -24.374 -5.451 1.00 94.19 86 GLU A O 1
ATOM 704 N N . CYS A 1 87 ? 11.157 -23.766 -6.361 1.00 93.06 87 CYS A N 1
ATOM 705 C CA . CYS A 1 87 ? 11.012 -24.983 -7.169 1.00 93.06 87 CYS A CA 1
ATOM 706 C C . CYS A 1 87 ? 11.831 -24.979 -8.479 1.00 93.06 87 CYS A C 1
ATOM 708 O O . CYS A 1 87 ? 11.709 -25.895 -9.287 1.00 93.06 87 CYS A O 1
ATOM 710 N N . GLY A 1 88 ? 12.617 -23.929 -8.735 1.00 93.69 88 GLY A N 1
ATOM 711 C CA . GLY A 1 88 ? 13.435 -23.759 -9.940 1.00 93.69 88 GLY A CA 1
ATOM 712 C C . GLY A 1 88 ? 12.726 -23.108 -11.134 1.00 93.69 88 GLY A C 1
ATOM 713 O O . GLY A 1 88 ? 13.397 -22.714 -12.089 1.00 93.69 88 GLY A O 1
ATOM 714 N N . MET A 1 89 ? 11.399 -22.939 -11.091 1.00 93.94 89 MET A N 1
ATOM 715 C CA . MET A 1 89 ? 10.633 -22.350 -12.198 1.00 93.94 89 MET A CA 1
ATOM 716 C C . MET A 1 89 ? 11.002 -20.877 -12.452 1.00 93.94 89 MET A C 1
ATOM 718 O O . MET A 1 89 ? 11.114 -20.115 -11.488 1.00 93.94 89 MET A O 1
ATOM 722 N N . PRO A 1 90 ? 11.140 -20.442 -13.721 1.00 95.25 90 PRO A N 1
ATOM 723 C CA . PRO A 1 90 ? 11.395 -19.044 -14.054 1.00 95.25 90 PRO A CA 1
ATOM 724 C C . PRO A 1 90 ? 10.133 -18.193 -13.860 1.00 95.25 90 PRO A C 1
ATOM 726 O O . PRO A 1 90 ? 9.050 -18.526 -14.352 1.00 95.25 90 PRO A O 1
ATOM 729 N N . LEU A 1 91 ? 10.283 -17.068 -13.165 1.00 94.56 91 LEU A N 1
ATOM 730 C CA . LEU A 1 91 ? 9.200 -16.200 -12.719 1.00 94.56 91 LEU A CA 1
ATOM 731 C C . LEU A 1 91 ? 9.352 -14.784 -13.270 1.00 94.56 91 LEU A C 1
ATOM 733 O O . LEU A 1 91 ? 10.434 -14.198 -13.225 1.00 94.56 91 LEU A O 1
ATOM 737 N N . ARG A 1 92 ? 8.223 -14.217 -13.708 1.00 93.25 92 ARG A N 1
ATOM 738 C CA . ARG A 1 92 ? 8.072 -12.765 -13.865 1.00 93.25 92 ARG A CA 1
ATOM 739 C C . ARG A 1 92 ? 7.881 -12.103 -12.502 1.00 93.25 92 ARG A C 1
ATOM 741 O O . ARG A 1 92 ? 8.623 -11.193 -12.166 1.00 93.25 92 ARG A O 1
ATOM 748 N N . TYR A 1 93 ? 6.916 -12.593 -11.725 1.00 92.62 93 TYR A N 1
ATOM 749 C CA . TYR A 1 93 ? 6.628 -12.104 -10.379 1.00 92.62 93 TYR A CA 1
ATOM 750 C C . TYR A 1 93 ? 7.219 -13.039 -9.329 1.00 92.62 93 TYR A C 1
ATOM 752 O O . TYR A 1 93 ? 6.879 -14.224 -9.308 1.00 92.62 93 TYR A O 1
ATOM 760 N N . GLN A 1 94 ? 8.072 -12.509 -8.456 1.00 95.56 94 GLN A N 1
ATOM 761 C CA . GLN A 1 94 ? 8.632 -13.244 -7.325 1.00 95.56 94 GLN A CA 1
ATOM 762 C C . GLN A 1 94 ? 8.167 -12.605 -6.016 1.00 95.56 94 GLN A C 1
ATOM 764 O O . GLN A 1 94 ? 8.476 -11.450 -5.736 1.00 95.56 94 GLN A O 1
ATOM 769 N N . TYR A 1 95 ? 7.442 -13.377 -5.213 1.00 95.81 95 TYR A N 1
ATOM 770 C CA . TYR A 1 95 ? 7.042 -13.018 -3.859 1.00 95.81 95 TYR A CA 1
ATOM 771 C C . TYR A 1 95 ? 8.147 -13.432 -2.893 1.00 95.81 95 TYR A C 1
ATOM 773 O O . TYR A 1 95 ? 8.506 -14.608 -2.819 1.00 95.81 95 TYR A O 1
ATOM 781 N N . ILE A 1 96 ? 8.685 -12.470 -2.151 1.00 96.00 96 ILE A N 1
ATOM 782 C CA . ILE A 1 96 ? 9.667 -12.716 -1.101 1.00 96.00 96 ILE A CA 1
ATOM 783 C C . ILE A 1 96 ? 8.921 -12.672 0.226 1.00 96.00 96 ILE A C 1
ATOM 785 O O . ILE A 1 96 ? 8.407 -11.624 0.619 1.00 96.00 96 ILE A O 1
ATOM 789 N N . VAL A 1 97 ? 8.837 -13.813 0.903 1.00 94.94 97 VAL A N 1
ATOM 790 C CA . VAL A 1 97 ? 8.112 -13.955 2.173 1.00 94.94 97 VAL A CA 1
ATOM 791 C C . VAL A 1 97 ? 9.017 -14.544 3.241 1.00 94.94 97 VAL A C 1
ATOM 793 O O . VAL A 1 97 ? 9.884 -15.364 2.941 1.00 94.94 97 VAL A O 1
ATOM 796 N N . SER A 1 98 ? 8.807 -14.151 4.490 1.00 93.44 98 SER A N 1
ATOM 797 C CA . SER A 1 98 ? 9.478 -14.739 5.648 1.00 93.44 98 SER A CA 1
ATOM 798 C C . SER A 1 98 ? 8.457 -15.272 6.640 1.00 93.44 98 SER A C 1
ATOM 800 O O . SER A 1 98 ? 7.383 -14.697 6.802 1.00 93.44 98 SER A O 1
ATOM 802 N N . HIS A 1 99 ? 8.768 -16.383 7.302 1.00 90.56 99 HIS A N 1
ATOM 803 C CA . HIS A 1 99 ? 7.952 -16.878 8.411 1.00 90.56 99 HIS A CA 1
ATOM 804 C C . HIS A 1 99 ? 8.570 -16.427 9.733 1.00 90.56 99 HIS A C 1
ATOM 806 O O . HIS A 1 99 ? 9.730 -16.753 9.993 1.00 90.56 99 HIS A O 1
ATOM 812 N N . GLN A 1 100 ? 7.805 -15.734 10.585 1.00 85.31 100 GLN A N 1
ATOM 813 C CA . GLN A 1 100 ? 8.341 -15.152 11.827 1.00 85.31 100 GLN A CA 1
ATOM 814 C C . GLN A 1 100 ? 9.041 -16.171 12.727 1.00 85.31 100 GLN A C 1
ATOM 816 O O . GLN A 1 100 ? 10.122 -15.901 13.229 1.00 85.31 100 GLN A O 1
ATOM 821 N N . SER A 1 101 ? 8.480 -17.372 12.879 1.00 80.38 101 SER A N 1
ATOM 822 C CA . SER A 1 101 ? 9.057 -18.371 13.788 1.00 80.38 101 SER A CA 1
ATOM 823 C C . SER A 1 101 ? 10.298 -19.095 13.250 1.00 80.38 101 SER A C 1
ATOM 825 O O . SER A 1 101 ? 10.915 -19.848 13.995 1.00 80.38 101 SER A O 1
ATOM 827 N N . LYS A 1 102 ? 10.603 -18.986 11.949 1.00 80.81 102 LYS A N 1
ATOM 828 C CA . LYS A 1 102 ? 11.678 -19.763 11.302 1.00 80.81 102 LYS A CA 1
ATOM 829 C C . LYS A 1 102 ? 12.842 -18.896 10.831 1.00 80.81 102 LYS A C 1
ATOM 831 O O . LYS A 1 102 ? 13.832 -19.457 10.379 1.00 80.81 102 LYS A O 1
ATOM 836 N N . GLU A 1 103 ? 12.684 -17.570 10.849 1.00 76.19 103 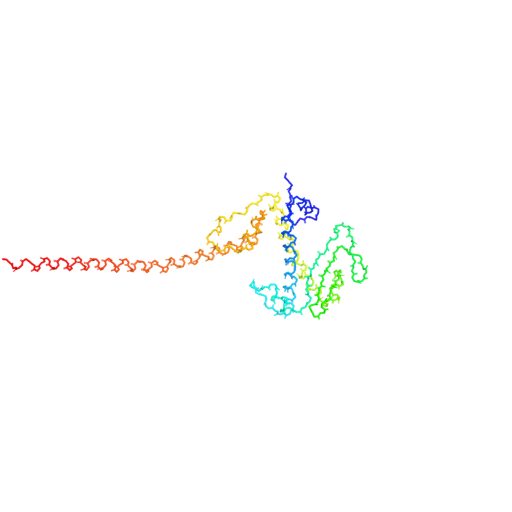GLU A N 1
ATOM 837 C CA . GLU A 1 103 ? 13.637 -16.581 10.311 1.00 76.19 103 GLU A CA 1
ATOM 838 C C . GLU A 1 103 ? 14.143 -16.889 8.886 1.00 76.19 103 GLU A C 1
ATOM 840 O O . GLU A 1 103 ? 15.151 -16.358 8.426 1.00 76.19 103 GLU A O 1
ATOM 845 N N . GLN A 1 104 ? 13.418 -17.729 8.144 1.00 86.62 104 GLN A N 1
ATOM 846 C CA . GLN A 1 104 ? 13.786 -18.146 6.801 1.00 86.62 104 GLN A CA 1
ATOM 847 C C . GLN A 1 104 ? 12.993 -17.341 5.776 1.00 86.62 104 GLN A C 1
ATOM 849 O O . GLN A 1 104 ? 11.770 -17.200 5.879 1.00 86.62 104 GLN A O 1
ATOM 854 N N . ILE A 1 105 ? 13.711 -16.823 4.781 1.00 92.62 105 ILE A N 1
ATOM 855 C CA . ILE A 1 105 ? 13.156 -16.098 3.640 1.00 92.62 105 ILE A CA 1
ATOM 856 C C . ILE A 1 105 ? 13.008 -17.073 2.474 1.00 92.62 105 ILE A C 1
ATOM 858 O O . ILE A 1 105 ? 13.947 -17.797 2.150 1.00 92.62 105 ILE A O 1
ATOM 862 N N . TYR A 1 106 ? 11.850 -17.048 1.821 1.00 94.69 106 TYR A N 1
ATOM 863 C CA . TYR A 1 106 ? 11.539 -17.865 0.653 1.00 94.69 106 TYR A CA 1
ATOM 864 C C . TYR A 1 106 ? 11.205 -16.983 -0.542 1.00 94.69 106 TYR A C 1
ATOM 866 O O . TYR A 1 106 ? 10.539 -15.952 -0.407 1.00 94.69 106 TYR A O 1
ATOM 874 N N . LYS A 1 107 ? 11.644 -17.416 -1.725 1.00 95.94 107 LYS A N 1
ATOM 875 C CA . LYS A 1 107 ? 11.426 -16.729 -2.999 1.00 95.94 107 LYS A CA 1
ATOM 876 C C . LYS A 1 107 ? 10.462 -17.524 -3.870 1.00 95.94 107 LYS A C 1
ATOM 878 O O . LYS A 1 107 ? 10.836 -18.462 -4.575 1.00 95.94 107 LYS A O 1
ATOM 883 N N . LEU A 1 108 ? 9.191 -17.154 -3.818 1.00 95.69 108 LEU A N 1
ATOM 884 C CA . LEU A 1 108 ? 8.095 -17.980 -4.307 1.00 95.69 108 LEU A CA 1
ATOM 885 C C . LEU A 1 108 ? 7.403 -17.353 -5.517 1.00 95.69 108 LEU A C 1
ATOM 887 O O . LEU A 1 108 ? 7.192 -16.145 -5.593 1.00 95.69 108 LEU A O 1
ATOM 891 N N . GLY A 1 109 ? 7.017 -18.197 -6.469 1.00 93.19 109 GLY A N 1
ATOM 892 C CA . GLY A 1 109 ? 6.003 -17.865 -7.465 1.00 93.19 109 GLY A CA 1
ATOM 893 C C . GLY A 1 109 ? 4.610 -18.069 -6.884 1.00 93.19 109 GLY A C 1
ATOM 894 O O . GLY A 1 109 ? 4.463 -18.685 -5.834 1.00 93.19 109 GLY A O 1
ATOM 895 N N . GLU A 1 110 ? 3.579 -17.608 -7.584 1.00 87.50 110 GLU A N 1
ATOM 896 C CA . GLU A 1 110 ? 2.186 -17.693 -7.121 1.00 87.50 110 GLU A CA 1
ATOM 897 C C . GLU A 1 110 ? 1.758 -19.109 -6.708 1.00 87.50 110 GLU A C 1
ATOM 899 O O . GLU A 1 110 ? 1.262 -19.305 -5.604 1.00 87.50 110 GLU A O 1
ATOM 904 N N . THR A 1 111 ? 2.005 -20.112 -7.551 1.00 86.69 111 THR A N 1
ATOM 905 C CA . THR A 1 111 ? 1.619 -21.500 -7.252 1.00 86.69 111 THR A CA 1
ATOM 906 C C . THR A 1 111 ? 2.365 -22.056 -6.037 1.00 86.69 111 THR A C 1
ATOM 908 O O . THR A 1 111 ? 1.791 -22.760 -5.213 1.00 86.69 111 THR A O 1
ATOM 911 N N . CYS A 1 112 ? 3.654 -21.736 -5.895 1.00 91.88 112 CYS A N 1
ATOM 912 C CA . CYS A 1 112 ? 4.433 -22.187 -4.743 1.00 91.88 112 CYS A CA 1
ATOM 913 C C . CYS A 1 112 ? 4.106 -21.396 -3.478 1.00 91.88 112 CYS A C 1
ATOM 915 O O . CYS A 1 112 ? 4.276 -21.930 -2.389 1.00 91.88 112 CYS A O 1
ATOM 917 N N . LEU A 1 113 ? 3.614 -20.164 -3.604 1.00 91.06 113 LEU A N 1
ATOM 918 C CA . LEU A 1 113 ? 3.160 -19.364 -2.476 1.00 91.06 113 LEU A CA 1
ATOM 919 C C . LEU A 1 113 ? 2.066 -20.109 -1.710 1.00 91.06 113 LEU A C 1
ATOM 921 O O . LEU A 1 113 ? 2.217 -20.297 -0.509 1.00 91.06 113 LEU A O 1
ATOM 925 N N . GLU A 1 114 ? 1.034 -20.614 -2.393 1.00 89.44 114 GLU A N 1
ATOM 926 C CA . GLU A 1 114 ? -0.036 -21.417 -1.775 1.00 89.44 114 GLU A CA 1
ATOM 927 C C . GLU A 1 114 ? 0.525 -22.641 -1.041 1.00 89.44 114 GLU A C 1
ATOM 929 O O . GLU A 1 114 ? 0.272 -22.823 0.151 1.00 89.44 114 GLU A O 1
ATOM 934 N N . ASN A 1 115 ? 1.369 -23.423 -1.719 1.00 89.50 115 ASN A N 1
ATOM 935 C CA . ASN A 1 115 ? 1.903 -24.674 -1.177 1.00 89.50 115 ASN A CA 1
ATOM 936 C C . ASN A 1 115 ? 2.827 -24.469 0.034 1.00 89.50 115 ASN A C 1
ATOM 938 O O . ASN A 1 115 ? 2.732 -25.206 1.011 1.00 89.50 115 ASN A O 1
ATOM 942 N N . TYR A 1 116 ? 3.727 -23.482 -0.015 1.00 88.38 116 TYR A N 1
ATOM 943 C CA . TYR A 1 116 ? 4.688 -23.237 1.068 1.00 88.38 116 TYR A CA 1
ATOM 944 C C . TYR A 1 116 ? 4.042 -22.549 2.267 1.00 88.38 116 TYR A C 1
ATOM 946 O O . TYR A 1 116 ? 4.416 -22.824 3.406 1.00 88.38 116 TYR A O 1
ATOM 954 N N . THR A 1 117 ? 3.080 -21.655 2.023 1.00 87.31 117 THR A N 1
ATOM 955 C CA . THR A 1 117 ? 2.438 -20.888 3.097 1.00 87.31 117 THR A CA 1
ATOM 956 C C . THR A 1 117 ? 1.217 -21.581 3.698 1.00 87.31 117 THR A C 1
ATOM 958 O O . THR A 1 117 ? 0.745 -21.175 4.761 1.00 87.31 117 THR A O 1
ATOM 961 N N . ASN A 1 118 ? 0.703 -22.630 3.044 1.00 87.06 118 ASN A N 1
ATOM 962 C CA . ASN A 1 118 ? -0.557 -23.291 3.389 1.00 87.06 118 ASN A CA 1
ATOM 963 C C . ASN A 1 118 ? -1.732 -22.288 3.492 1.00 87.06 118 ASN A C 1
ATOM 965 O O . ASN A 1 118 ? -2.632 -22.389 4.339 1.00 87.06 118 ASN A O 1
ATOM 969 N N . LEU A 1 119 ? -1.684 -21.242 2.661 1.00 87.75 119 LEU A N 1
ATOM 970 C CA . LEU A 1 119 ? -2.770 -20.287 2.480 1.00 87.75 119 LEU A CA 1
ATOM 971 C C . LEU A 1 119 ? -3.738 -20.842 1.439 1.00 87.75 119 LEU A C 1
ATOM 973 O O . LEU A 1 119 ? -3.320 -21.321 0.390 1.00 87.75 119 LEU A O 1
ATOM 977 N N . SER A 1 120 ? -5.038 -20.761 1.727 1.00 89.50 120 SER A N 1
ATOM 978 C CA . SER A 1 120 ? -6.052 -21.148 0.750 1.00 89.50 120 SER A CA 1
ATOM 979 C C . SER A 1 120 ? -6.032 -20.190 -0.439 1.00 89.50 120 SER A C 1
ATOM 981 O O . SER A 1 120 ? -5.750 -18.995 -0.289 1.00 89.50 120 SER A O 1
ATOM 983 N N . SER A 1 121 ? -6.416 -20.686 -1.612 1.00 89.00 121 SER A N 1
ATOM 984 C CA . SER A 1 121 ? -6.501 -19.871 -2.827 1.00 89.00 121 SER A CA 1
ATOM 985 C C . SER A 1 121 ? -7.478 -18.691 -2.671 1.00 89.00 121 SER A C 1
ATOM 987 O O . SER A 1 121 ? -7.324 -17.656 -3.315 1.00 89.00 121 SER A O 1
ATOM 989 N N . GLU A 1 122 ? -8.461 -18.789 -1.764 1.00 90.75 122 GLU A N 1
ATOM 990 C CA . GLU A 1 122 ? -9.328 -17.662 -1.396 1.00 90.75 122 GLU A CA 1
ATOM 991 C C . GLU A 1 122 ? -8.552 -16.514 -0.735 1.00 90.75 122 GLU A C 1
ATOM 993 O O . GLU A 1 122 ? -8.740 -15.358 -1.115 1.00 90.75 122 GLU A O 1
ATOM 998 N N . ILE A 1 123 ? -7.648 -16.818 0.200 1.00 91.19 123 ILE A N 1
ATOM 999 C CA . ILE A 1 123 ? -6.825 -15.808 0.877 1.00 91.19 123 ILE A CA 1
ATOM 1000 C C . ILE A 1 123 ? -5.846 -15.181 -0.109 1.00 91.19 123 ILE A C 1
ATOM 1002 O O . ILE A 1 123 ? -5.720 -13.960 -0.146 1.00 91.19 123 ILE A O 1
ATOM 1006 N N . ILE A 1 124 ? -5.190 -15.990 -0.948 1.00 91.25 124 ILE A N 1
ATOM 1007 C CA . ILE A 1 124 ? -4.295 -15.472 -1.992 1.00 91.25 124 ILE A CA 1
ATOM 1008 C C . ILE A 1 124 ? -5.049 -14.545 -2.948 1.00 91.25 124 ILE A C 1
ATOM 1010 O O . ILE A 1 124 ? -4.555 -13.471 -3.299 1.00 91.25 124 ILE A O 1
ATOM 1014 N N . ARG A 1 125 ? -6.280 -14.902 -3.325 1.00 92.12 125 ARG A N 1
ATOM 1015 C CA . ARG A 1 125 ? -7.146 -14.042 -4.136 1.00 92.12 125 ARG A CA 1
ATOM 1016 C C . ARG A 1 125 ? -7.473 -12.724 -3.430 1.00 92.12 125 ARG A C 1
ATOM 1018 O O . ARG A 1 125 ? -7.434 -11.679 -4.078 1.00 92.12 125 ARG A O 1
ATOM 1025 N N . ASP A 1 126 ? -7.784 -12.746 -2.137 1.00 93.44 126 ASP A N 1
ATOM 1026 C CA . ASP A 1 126 ? -8.068 -11.535 -1.356 1.00 93.44 126 ASP A CA 1
ATOM 1027 C C . ASP A 1 126 ? -6.830 -10.635 -1.216 1.00 93.44 126 ASP A C 1
ATOM 1029 O O . ASP A 1 126 ? -6.925 -9.424 -1.425 1.00 93.44 126 ASP A O 1
ATOM 1033 N N . ILE A 1 127 ? -5.651 -11.222 -0.989 1.00 93.94 127 ILE A N 1
ATOM 1034 C CA . ILE A 1 127 ? -4.360 -10.519 -0.996 1.00 93.94 127 ILE A CA 1
ATOM 1035 C C . ILE A 1 127 ? -4.141 -9.824 -2.342 1.00 93.94 127 ILE A C 1
ATOM 1037 O O . ILE A 1 127 ? -3.861 -8.626 -2.395 1.00 93.94 127 ILE A O 1
ATOM 1041 N N . LYS A 1 128 ? -4.326 -10.547 -3.451 1.00 92.94 128 LYS A N 1
ATOM 1042 C CA . LYS A 1 128 ? -4.158 -10.002 -4.804 1.00 92.94 128 LYS A CA 1
ATOM 1043 C C . LYS A 1 128 ? -5.133 -8.875 -5.118 1.00 92.94 128 LYS A C 1
ATOM 1045 O O . LYS A 1 128 ? -4.734 -7.888 -5.734 1.00 92.94 128 LYS A O 1
ATOM 1050 N N . LYS A 1 129 ? -6.390 -8.985 -4.680 1.00 94.81 129 LYS A N 1
ATOM 1051 C CA . LYS A 1 129 ? -7.353 -7.877 -4.771 1.00 94.81 129 LYS A CA 1
ATOM 1052 C C . LYS A 1 129 ? -6.852 -6.662 -3.995 1.00 94.81 129 LYS A C 1
ATOM 1054 O O . LYS A 1 129 ? -6.894 -5.555 -4.522 1.00 94.81 129 LYS A O 1
ATOM 1059 N N . GLY A 1 130 ? -6.326 -6.870 -2.788 1.00 94.75 130 GLY A N 1
ATOM 1060 C CA . GLY A 1 130 ? -5.674 -5.824 -2.003 1.00 94.75 130 GLY A CA 1
ATOM 1061 C C . GLY A 1 130 ? -4.523 -5.160 -2.762 1.00 94.75 130 GLY A C 1
ATOM 1062 O O . GLY A 1 130 ? -4.484 -3.938 -2.859 1.00 94.75 130 GLY A O 1
ATOM 1063 N N . PHE A 1 131 ? -3.633 -5.943 -3.375 1.00 95.19 131 PHE A N 1
ATOM 1064 C CA . PHE A 1 131 ? -2.525 -5.408 -4.176 1.00 95.19 131 PHE A CA 1
ATOM 1065 C C . PHE A 1 131 ? -3.014 -4.615 -5.381 1.00 95.19 131 PHE A C 1
ATOM 1067 O O . PHE A 1 131 ? -2.450 -3.573 -5.692 1.00 95.19 131 PHE A O 1
ATOM 1074 N N . HIS A 1 132 ? -4.080 -5.073 -6.036 1.00 94.75 132 HIS A N 1
ATOM 1075 C CA . HIS A 1 132 ? -4.676 -4.338 -7.142 1.00 94.75 132 HIS A CA 1
ATOM 1076 C C . HIS A 1 132 ? -5.188 -2.960 -6.698 1.00 94.75 132 HIS A C 1
ATOM 1078 O O . HIS A 1 132 ? -4.959 -1.983 -7.401 1.00 94.75 132 HIS A O 1
ATOM 1084 N N . VAL A 1 133 ? -5.798 -2.852 -5.511 1.00 95.31 133 VAL A N 1
ATOM 1085 C CA . VAL A 1 133 ? -6.199 -1.552 -4.942 1.00 95.31 133 VAL A CA 1
ATOM 1086 C C . VAL A 1 133 ? -4.989 -0.637 -4.737 1.00 95.31 133 VAL A C 1
ATOM 1088 O O . VAL A 1 133 ? -5.051 0.528 -5.116 1.00 95.31 133 VAL A O 1
ATOM 1091 N N . ILE A 1 134 ? -3.878 -1.156 -4.205 1.00 95.88 134 ILE A N 1
ATOM 1092 C CA . ILE A 1 134 ? -2.643 -0.370 -4.037 1.00 95.88 134 ILE A CA 1
ATOM 1093 C C . ILE A 1 134 ? -2.087 0.089 -5.389 1.00 95.88 134 ILE A C 1
ATOM 1095 O O . ILE A 1 134 ? -1.705 1.248 -5.531 1.00 95.88 134 ILE A O 1
ATOM 1099 N N . ASN A 1 135 ? -2.102 -0.778 -6.403 1.00 94.56 135 ASN A N 1
ATOM 1100 C CA . ASN A 1 135 ? -1.672 -0.413 -7.751 1.00 94.56 135 ASN A CA 1
ATOM 1101 C C . ASN A 1 135 ? -2.565 0.685 -8.355 1.00 94.56 135 ASN A C 1
ATOM 1103 O O . ASN A 1 135 ? -2.048 1.595 -8.990 1.00 94.56 135 ASN A O 1
ATOM 1107 N N . LEU A 1 136 ? -3.882 0.650 -8.124 1.00 95.62 136 LEU A N 1
ATOM 1108 C CA . LEU A 1 136 ? -4.794 1.714 -8.561 1.00 95.62 136 LEU A CA 1
ATOM 1109 C C . LEU A 1 136 ? -4.512 3.046 -7.852 1.00 95.62 136 LEU A C 1
ATOM 1111 O O . LEU A 1 136 ? -4.539 4.093 -8.496 1.00 95.62 136 LEU A O 1
ATOM 1115 N N . GLU A 1 137 ? -4.233 3.019 -6.545 1.00 95.88 137 GLU A N 1
ATOM 1116 C CA . GLU A 1 137 ? -3.850 4.222 -5.792 1.00 95.88 137 GLU A CA 1
ATOM 1117 C C . GLU A 1 137 ? -2.505 4.785 -6.293 1.00 95.88 137 GLU A C 1
ATOM 1119 O O . GLU A 1 137 ? -2.374 5.994 -6.480 1.00 95.88 137 GLU A O 1
ATOM 1124 N N . ARG A 1 138 ? -1.529 3.921 -6.600 1.00 96.06 138 ARG A N 1
ATOM 1125 C CA . ARG A 1 138 ? -0.265 4.314 -7.243 1.00 96.06 138 ARG A CA 1
ATOM 1126 C C . ARG A 1 138 ? -0.500 4.941 -8.614 1.00 96.06 138 ARG A C 1
ATOM 1128 O O . ARG A 1 138 ? 0.046 6.003 -8.897 1.00 96.06 138 ARG A O 1
ATOM 1135 N N . ASP A 1 139 ? -1.295 4.303 -9.466 1.00 96.25 139 ASP A N 1
ATOM 1136 C CA . ASP A 1 139 ? -1.595 4.809 -10.807 1.00 96.25 139 ASP A CA 1
ATOM 1137 C C . ASP A 1 139 ? -2.272 6.186 -10.736 1.00 96.25 139 ASP A C 1
ATOM 1139 O O . ASP A 1 139 ? -1.980 7.075 -11.537 1.00 96.25 139 ASP A O 1
ATOM 1143 N N . GLU A 1 140 ? -3.132 6.400 -9.737 1.00 96.00 140 GLU A N 1
ATOM 1144 C CA . GLU A 1 140 ? -3.715 7.708 -9.450 1.00 96.00 140 GLU A CA 1
ATOM 1145 C C . GLU A 1 140 ? -2.640 8.756 -9.116 1.00 96.00 140 GLU A C 1
ATOM 1147 O O . GLU A 1 140 ? -2.665 9.855 -9.678 1.00 96.00 140 GLU A O 1
ATOM 1152 N N . LEU A 1 141 ? -1.683 8.422 -8.241 1.00 95.81 141 LEU A N 1
ATOM 1153 C CA . LEU A 1 141 ? -0.565 9.307 -7.898 1.00 95.81 141 LEU A CA 1
ATOM 1154 C C . LEU A 1 141 ? 0.273 9.651 -9.130 1.00 95.81 141 LEU A C 1
ATOM 1156 O O . LEU A 1 141 ? 0.505 10.828 -9.399 1.00 95.81 141 LEU A O 1
ATOM 1160 N N . LEU A 1 142 ? 0.671 8.645 -9.912 1.00 95.69 142 LEU A N 1
ATOM 1161 C CA . LEU A 1 142 ? 1.448 8.831 -11.140 1.00 95.69 142 LEU A CA 1
ATOM 1162 C C . LEU A 1 142 ? 0.728 9.761 -12.120 1.00 95.69 142 LEU A C 1
ATOM 1164 O O . LEU A 1 142 ? 1.329 10.689 -12.665 1.00 95.69 142 LEU A O 1
ATOM 1168 N N . LEU A 1 143 ? -0.579 9.568 -12.305 1.00 94.56 143 LEU A N 1
ATOM 1169 C CA . LEU A 1 143 ? -1.391 10.441 -13.144 1.00 94.56 143 LEU A CA 1
ATOM 1170 C C . LEU A 1 143 ? -1.438 11.872 -12.625 1.00 94.56 143 LEU A C 1
ATOM 1172 O O . LEU A 1 143 ? -1.251 12.802 -13.412 1.00 94.56 143 LEU A O 1
ATOM 1176 N N . LYS A 1 144 ? -1.687 12.058 -11.327 1.00 94.94 144 LYS A N 1
ATOM 1177 C CA . LYS A 1 144 ? -1.738 13.384 -10.706 1.00 94.94 144 LYS A CA 1
ATOM 1178 C C . LYS A 1 144 ? -0.392 14.105 -10.844 1.00 94.94 144 LYS A C 1
ATOM 1180 O O . LYS A 1 144 ? -0.385 15.253 -11.283 1.00 94.94 144 LYS A O 1
ATOM 1185 N N . ILE A 1 145 ? 0.728 13.419 -10.602 1.00 94.25 145 ILE A N 1
ATOM 1186 C CA . ILE A 1 145 ? 2.078 13.972 -10.805 1.00 94.25 145 ILE A CA 1
ATOM 1187 C C . ILE A 1 145 ? 2.296 14.337 -12.277 1.00 94.25 145 ILE A C 1
ATOM 1189 O O . ILE A 1 145 ? 2.685 15.459 -12.582 1.00 94.25 145 ILE A O 1
ATOM 1193 N N . SER A 1 146 ? 1.967 13.441 -13.215 1.00 92.56 146 SER A N 1
ATOM 1194 C CA . SER A 1 146 ? 2.156 13.690 -14.654 1.00 92.56 146 SER A CA 1
ATOM 1195 C C . SER A 1 146 ? 1.363 14.892 -15.189 1.00 92.56 146 SER A C 1
ATOM 1197 O O . SER A 1 146 ? 1.723 15.469 -16.215 1.00 92.56 146 SER A O 1
ATOM 1199 N N . LYS A 1 147 ? 0.276 15.262 -14.500 1.00 92.06 147 LYS A N 1
ATOM 1200 C CA . LYS A 1 147 ? -0.585 16.4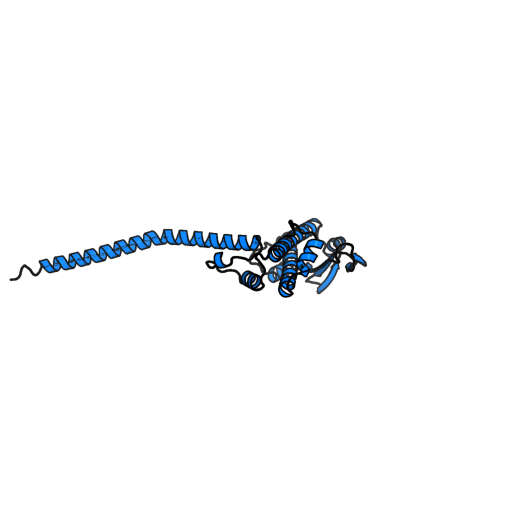09 -14.814 1.00 92.06 147 LYS A CA 1
ATOM 1201 C C . LYS A 1 147 ? -0.235 17.661 -14.002 1.00 92.06 147 LYS A C 1
ATOM 1203 O O . LYS A 1 147 ? -0.968 18.641 -14.104 1.00 92.06 147 LYS A O 1
ATOM 1208 N N . ASN A 1 148 ? 0.846 17.637 -13.217 1.00 90.88 148 ASN A N 1
ATOM 1209 C CA . ASN A 1 148 ? 1.227 18.697 -12.279 1.00 90.88 148 ASN A CA 1
ATOM 1210 C C . ASN A 1 148 ? 0.073 19.094 -11.342 1.00 90.88 148 ASN A C 1
ATOM 1212 O O . ASN A 1 148 ? -0.155 20.273 -11.078 1.00 90.88 148 ASN A O 1
ATOM 1216 N N . TYR A 1 149 ? -0.712 18.113 -10.889 1.00 92.31 149 TYR A N 1
ATOM 1217 C CA . TYR A 1 149 ? -1.798 18.364 -9.950 1.00 92.31 149 TYR A CA 1
ATOM 1218 C C . TYR A 1 149 ? -1.226 18.785 -8.594 1.00 92.31 149 TYR A C 1
ATOM 1220 O O . TYR A 1 149 ? -0.344 18.119 -8.054 1.00 92.31 149 TYR A O 1
ATOM 1228 N N . ILE A 1 150 ? -1.774 19.858 -8.028 1.00 87.94 150 ILE A N 1
ATOM 1229 C CA . ILE A 1 150 ? -1.359 20.410 -6.737 1.00 87.94 150 ILE A CA 1
ATOM 1230 C C . ILE A 1 150 ? -2.468 20.152 -5.721 1.00 87.94 150 ILE A C 1
ATOM 1232 O O . ILE A 1 150 ? -3.640 20.432 -5.975 1.00 87.94 150 ILE A O 1
ATOM 1236 N N . THR A 1 151 ? -2.096 19.640 -4.549 1.00 87.00 151 THR A N 1
ATOM 1237 C CA . THR A 1 151 ? -3.042 19.507 -3.435 1.00 87.00 151 THR A CA 1
ATOM 1238 C C . THR A 1 151 ? -3.226 20.866 -2.769 1.00 87.00 151 THR A C 1
ATOM 1240 O O . THR A 1 151 ? -2.275 21.426 -2.232 1.00 87.00 151 THR A O 1
ATOM 1243 N N . LEU A 1 152 ? -4.458 21.378 -2.760 1.00 85.25 152 LEU A N 1
ATOM 1244 C CA . LEU A 1 152 ? -4.818 22.636 -2.096 1.00 85.25 152 LEU A CA 1
ATOM 1245 C C . LEU A 1 152 ? -4.884 22.451 -0.571 1.00 85.25 152 LEU A C 1
ATOM 1247 O O . LEU A 1 152 ? -5.967 22.317 0.008 1.00 85.25 152 LEU A O 1
ATOM 1251 N N . PHE A 1 153 ? -3.723 22.403 0.086 1.00 81.56 153 PHE A N 1
ATOM 1252 C CA . PHE A 1 153 ? -3.620 22.168 1.530 1.00 81.56 153 PHE A CA 1
ATOM 1253 C C . PHE A 1 153 ? -4.287 23.278 2.358 1.00 81.56 153 PHE A C 1
ATOM 1255 O O . PHE A 1 153 ? -4.737 23.027 3.476 1.00 81.56 153 PHE A O 1
ATOM 1262 N N . GLU A 1 154 ? -4.427 24.485 1.798 1.00 83.38 154 GLU A N 1
ATOM 1263 C CA . GLU A 1 154 ? -5.127 25.619 2.401 1.00 83.38 154 GLU A CA 1
ATOM 1264 C C . GLU A 1 154 ? -6.544 25.266 2.849 1.00 83.38 154 GLU A C 1
ATOM 1266 O O . GLU A 1 154 ? -6.980 25.732 3.903 1.00 83.38 154 GLU A O 1
ATOM 1271 N N . LYS A 1 155 ? -7.233 24.403 2.091 1.00 84.62 155 LYS A N 1
ATOM 1272 C CA . LYS A 1 155 ? -8.586 23.924 2.404 1.00 84.62 155 LYS A CA 1
ATOM 1273 C C . LYS A 1 155 ? -8.650 23.212 3.759 1.00 84.62 155 LYS A C 1
ATOM 1275 O O . LYS A 1 155 ? -9.699 23.204 4.394 1.00 84.62 155 LYS A O 1
ATOM 1280 N N . TYR A 1 156 ? -7.542 22.625 4.205 1.00 85.69 156 TYR A N 1
ATOM 1281 C CA . TYR A 1 156 ? -7.473 21.764 5.384 1.00 85.69 156 TYR A CA 1
ATOM 1282 C C . TYR A 1 156 ? -6.772 22.428 6.580 1.00 85.69 156 TYR A C 1
ATOM 1284 O O . TYR A 1 156 ? -6.556 21.768 7.590 1.00 85.69 156 TYR A O 1
ATOM 1292 N N . LYS A 1 157 ? -6.457 23.733 6.522 1.00 83.50 157 LYS A N 1
ATOM 1293 C CA . LYS A 1 157 ? -5.778 24.467 7.615 1.00 83.50 157 LYS A CA 1
ATOM 1294 C C . LYS A 1 157 ? -6.535 24.451 8.945 1.00 83.50 157 LYS A C 1
ATOM 1296 O O . LYS A 1 157 ? -5.937 24.631 10.000 1.00 83.50 157 LYS A O 1
ATOM 1301 N N . GLU A 1 158 ? -7.849 24.249 8.902 1.00 84.00 158 GLU A N 1
ATOM 1302 C CA . GLU A 1 158 ? -8.682 24.172 10.098 1.00 84.00 158 GLU A CA 1
ATOM 1303 C C . GLU A 1 158 ? -8.622 22.810 10.795 1.00 84.00 158 GLU A C 1
ATOM 1305 O O . GLU A 1 158 ? -9.191 22.684 11.872 1.00 84.00 158 GLU A O 1
ATOM 1310 N N . ILE A 1 159 ? -7.975 21.785 10.241 1.00 88.06 159 ILE A N 1
ATOM 1311 C CA . ILE A 1 159 ? -7.845 20.472 10.884 1.00 88.06 159 ILE A CA 1
ATOM 1312 C C . ILE A 1 159 ? -6.382 20.137 11.149 1.00 88.06 159 ILE A C 1
ATOM 1314 O O . ILE A 1 159 ? -5.479 20.629 10.481 1.00 88.06 159 ILE A O 1
ATOM 1318 N N . GLU A 1 160 ? -6.152 19.273 12.133 1.00 86.56 160 GLU A N 1
ATOM 1319 C CA . GLU A 1 160 ? -4.836 18.679 12.325 1.00 86.56 160 GLU A CA 1
ATOM 1320 C C . GLU A 1 160 ? -4.603 17.653 11.210 1.00 86.56 160 GLU A C 1
ATOM 1322 O O . GLU A 1 160 ? -5.235 16.594 11.166 1.00 86.56 160 GLU A O 1
ATOM 1327 N N . ILE A 1 161 ? -3.748 18.012 10.253 1.00 86.81 161 ILE A N 1
ATOM 1328 C CA . ILE A 1 161 ? -3.388 17.141 9.136 1.00 86.81 161 ILE A CA 1
ATOM 1329 C C . ILE A 1 161 ? -2.360 16.119 9.643 1.00 86.81 161 ILE A C 1
ATOM 1331 O O . ILE A 1 161 ? -1.357 16.521 10.239 1.00 86.81 161 ILE A O 1
ATOM 1335 N N . PRO A 1 162 ? -2.557 14.811 9.395 1.00 89.19 162 PRO A N 1
ATOM 1336 C CA . PRO A 1 162 ? -1.564 13.801 9.741 1.00 89.19 162 PRO A CA 1
ATOM 1337 C C . PRO A 1 162 ? -0.187 14.122 9.142 1.00 89.19 162 PRO A C 1
ATOM 1339 O O . PRO A 1 162 ? -0.090 14.444 7.957 1.00 89.19 162 PRO A O 1
ATOM 1342 N N . LYS A 1 163 ? 0.874 13.983 9.950 1.00 89.06 163 LYS A N 1
ATOM 1343 C CA . LYS A 1 163 ? 2.262 14.312 9.565 1.00 89.06 163 LYS A CA 1
ATOM 1344 C C . LYS A 1 163 ? 2.697 13.646 8.259 1.00 89.06 163 LYS A C 1
ATOM 1346 O O . LYS A 1 163 ? 3.263 14.310 7.403 1.00 89.06 163 LYS A O 1
ATOM 1351 N N . GLU A 1 164 ? 2.331 12.381 8.068 1.00 88.81 164 GLU A N 1
ATOM 1352 C CA . GLU A 1 164 ? 2.629 11.609 6.853 1.00 88.81 164 GLU A CA 1
ATOM 1353 C C . GLU A 1 164 ? 2.118 12.287 5.569 1.00 88.81 164 GLU A C 1
ATOM 1355 O O . GLU A 1 164 ? 2.764 12.227 4.526 1.00 88.81 164 GLU A O 1
ATOM 1360 N N . LEU A 1 165 ? 0.960 12.958 5.632 1.00 91.31 165 LEU A N 1
ATOM 1361 C CA . LEU A 1 165 ? 0.397 13.666 4.479 1.00 91.31 165 LEU A CA 1
ATOM 1362 C C . LEU A 1 165 ? 1.113 14.994 4.228 1.00 91.31 165 LEU A C 1
ATOM 1364 O O . LEU A 1 165 ? 1.239 15.408 3.079 1.00 91.31 165 LEU A O 1
ATOM 1368 N N . LEU A 1 166 ? 1.583 15.658 5.288 1.00 89.81 166 LEU A N 1
ATOM 1369 C CA . LEU A 1 166 ? 2.392 16.871 5.165 1.00 89.81 166 LEU A CA 1
ATOM 1370 C C . LEU A 1 166 ? 3.749 16.558 4.530 1.00 89.81 166 LEU A C 1
ATOM 1372 O O . LEU A 1 166 ? 4.179 17.280 3.635 1.00 89.81 166 LEU A O 1
ATOM 1376 N N . GLU A 1 167 ? 4.382 15.460 4.945 1.00 90.56 167 GLU A N 1
ATOM 1377 C CA . GLU A 1 167 ? 5.628 14.973 4.346 1.00 90.56 167 GLU A CA 1
ATOM 1378 C C . GLU A 1 167 ? 5.437 14.650 2.860 1.00 90.56 167 GLU A C 1
ATOM 1380 O O . GLU A 1 167 ? 6.192 15.147 2.028 1.00 90.56 167 GLU A O 1
ATOM 1385 N N . GLN A 1 168 ? 4.377 13.918 2.498 1.00 93.56 168 GLN A N 1
ATOM 1386 C CA . GLN A 1 168 ? 4.038 13.638 1.097 1.00 93.56 168 GLN A CA 1
ATOM 1387 C C . GLN A 1 168 ? 3.912 14.925 0.264 1.00 93.56 168 GLN A C 1
ATOM 1389 O O . GLN A 1 168 ? 4.506 15.027 -0.809 1.00 93.56 168 GLN A O 1
ATOM 1394 N N . ILE A 1 169 ? 3.190 15.929 0.771 1.00 91.62 169 ILE A N 1
ATOM 1395 C CA . ILE A 1 169 ? 3.031 17.218 0.082 1.00 91.62 169 ILE A CA 1
ATOM 1396 C C . ILE A 1 169 ? 4.379 17.941 -0.051 1.00 91.62 169 ILE A C 1
ATOM 1398 O O . ILE A 1 169 ? 4.641 18.530 -1.096 1.00 91.62 169 ILE A O 1
ATOM 1402 N N . SER A 1 170 ? 5.249 17.870 0.962 1.00 90.81 170 SER A N 1
ATOM 1403 C CA . SER A 1 170 ? 6.577 18.501 0.926 1.00 90.81 170 SER A CA 1
ATOM 1404 C C . SER A 1 170 ? 7.513 17.927 -0.144 1.00 90.81 170 SER A C 1
ATOM 1406 O O . SER A 1 170 ? 8.468 18.589 -0.537 1.00 90.81 170 SER A O 1
ATOM 1408 N N . PHE A 1 171 ? 7.220 16.724 -0.647 1.00 90.69 171 PHE A N 1
ATOM 1409 C CA . PHE A 1 171 ? 7.942 16.081 -1.746 1.00 90.69 171 PHE A CA 1
ATOM 1410 C C . PHE A 1 171 ? 7.346 16.380 -3.131 1.00 90.69 171 PHE A C 1
ATOM 1412 O O . PHE A 1 171 ? 7.677 15.697 -4.102 1.00 90.69 171 PHE A O 1
ATOM 1419 N N . ASP A 1 172 ? 6.449 17.368 -3.227 1.00 91.00 172 ASP A N 1
ATOM 1420 C CA . ASP A 1 172 ? 5.670 17.682 -4.429 1.00 91.00 172 ASP A CA 1
ATOM 1421 C C . ASP A 1 172 ? 4.858 16.478 -4.933 1.00 91.00 172 ASP A C 1
ATOM 1423 O O . ASP A 1 172 ? 4.706 16.246 -6.138 1.00 91.00 172 ASP A O 1
ATOM 1427 N N . ILE A 1 173 ? 4.339 15.676 -3.996 1.00 94.19 173 ILE A N 1
ATOM 1428 C CA . ILE A 1 173 ? 3.502 14.517 -4.298 1.00 94.19 173 ILE A CA 1
ATOM 1429 C C . ILE A 1 173 ? 2.062 14.840 -3.905 1.00 94.19 173 ILE A C 1
ATOM 1431 O O . ILE A 1 173 ? 1.770 15.115 -2.738 1.00 94.19 173 ILE A O 1
ATOM 1435 N N . PRO A 1 174 ? 1.122 14.799 -4.859 1.00 94.88 174 PRO A N 1
ATOM 1436 C CA . PRO A 1 174 ? -0.268 15.093 -4.576 1.00 94.88 174 PRO A CA 1
ATOM 1437 C C . PRO A 1 174 ? -0.911 13.994 -3.732 1.00 94.88 174 PRO A C 1
ATOM 1439 O O . PRO A 1 174 ? -0.513 12.832 -3.794 1.00 94.88 174 PRO A O 1
ATOM 1442 N N . LEU A 1 175 ? -1.940 14.347 -2.966 1.00 94.62 175 LEU A N 1
ATOM 1443 C CA . LEU A 1 175 ? -2.724 13.377 -2.212 1.00 94.62 175 LEU A CA 1
ATOM 1444 C C . LEU A 1 175 ? -3.594 12.526 -3.140 1.00 94.62 175 LEU A C 1
ATOM 1446 O O . LEU A 1 175 ? -4.129 13.004 -4.143 1.00 94.62 175 LEU A O 1
ATOM 1450 N N . THR A 1 176 ? -3.787 11.264 -2.769 1.00 94.75 176 THR A N 1
ATOM 1451 C CA . THR A 1 176 ? -4.781 10.387 -3.397 1.00 94.75 176 THR A CA 1
ATOM 1452 C C . THR A 1 176 ? -6.200 10.859 -3.082 1.00 94.75 176 THR A C 1
ATOM 1454 O O . THR A 1 176 ? -6.460 11.471 -2.045 1.00 94.75 176 THR A O 1
ATOM 1457 N N . ASN A 1 177 ? -7.164 10.487 -3.919 1.00 92.88 177 ASN A N 1
ATOM 1458 C CA . ASN A 1 177 ? -8.582 10.774 -3.725 1.00 92.88 177 ASN A CA 1
ATOM 1459 C C . ASN A 1 177 ? -9.080 10.184 -2.402 1.00 92.88 177 ASN A C 1
ATOM 1461 O O . ASN A 1 177 ? -9.979 10.723 -1.758 1.00 92.88 177 ASN A O 1
ATOM 1465 N N . ARG A 1 178 ? -8.506 9.052 -1.981 1.00 92.00 178 ARG A N 1
ATOM 1466 C CA . ARG A 1 178 ? -8.811 8.426 -0.694 1.00 92.00 178 ARG A CA 1
ATOM 1467 C C . ARG A 1 178 ? -8.309 9.270 0.477 1.00 92.00 178 ARG A C 1
ATOM 1469 O O . ARG A 1 178 ? -9.055 9.451 1.440 1.00 92.00 178 ARG A O 1
ATOM 1476 N N . GLN A 1 179 ? -7.086 9.795 0.394 1.00 93.06 179 GLN A N 1
ATOM 1477 C CA . GLN A 1 179 ? -6.527 10.704 1.400 1.00 93.06 179 GLN A CA 1
ATOM 1478 C C . GLN A 1 179 ? -7.319 12.019 1.460 1.00 93.06 179 GLN A C 1
ATOM 1480 O O . GLN A 1 179 ? -7.696 12.445 2.549 1.00 93.06 179 GLN A O 1
ATOM 1485 N N . GLU A 1 180 ? -7.665 12.609 0.312 1.00 92.12 180 GLU A N 1
ATOM 1486 C CA . GLU A 1 180 ? -8.500 13.818 0.244 1.00 92.12 180 GLU A CA 1
ATOM 1487 C C . GLU A 1 180 ? -9.871 13.579 0.895 1.00 92.12 180 GLU A C 1
ATOM 1489 O O . GLU A 1 180 ? -10.261 14.313 1.801 1.00 92.12 180 GLU A O 1
ATOM 1494 N N . LYS A 1 181 ? -10.556 12.479 0.553 1.00 91.75 181 LYS A N 1
ATOM 1495 C CA . LYS A 1 181 ? -11.830 12.097 1.191 1.00 91.75 181 LYS A CA 1
ATOM 1496 C C . LYS A 1 181 ? -11.704 11.896 2.703 1.00 91.75 181 LYS A C 1
ATOM 1498 O O . LYS A 1 181 ? -12.645 12.191 3.439 1.00 91.75 181 LYS A O 1
ATOM 1503 N N . ARG A 1 182 ? -10.573 11.371 3.191 1.00 91.19 182 ARG A N 1
ATOM 1504 C CA . ARG A 1 182 ? -10.314 11.235 4.635 1.00 91.19 182 ARG A CA 1
ATOM 1505 C C . ARG A 1 182 ? -10.243 12.610 5.303 1.00 91.19 182 ARG A C 1
ATOM 1507 O O . ARG A 1 182 ? -10.878 12.800 6.337 1.00 91.19 182 ARG A O 1
ATOM 1514 N N . LEU A 1 183 ? -9.531 13.564 4.706 1.00 91.31 183 LEU A N 1
ATOM 1515 C CA . LEU A 1 183 ? -9.439 14.932 5.225 1.00 91.31 183 LEU A CA 1
ATOM 1516 C C . LEU A 1 183 ? -10.784 15.666 5.164 1.00 91.31 183 LEU A C 1
ATOM 1518 O O . LEU A 1 183 ? -11.152 16.352 6.114 1.00 91.31 183 LEU A O 1
ATOM 1522 N N . GLU A 1 184 ? -11.565 15.467 4.102 1.00 91.12 184 GLU A N 1
ATOM 1523 C CA . GLU A 1 184 ? -12.919 16.023 3.990 1.00 91.12 184 GLU A CA 1
ATOM 1524 C C . GLU A 1 184 ? -13.851 15.514 5.094 1.00 91.12 184 GLU A C 1
ATOM 1526 O O . GLU A 1 184 ? -14.599 16.295 5.681 1.00 91.12 184 GLU A O 1
ATOM 1531 N N . LYS A 1 185 ? -13.769 14.224 5.443 1.00 90.50 185 LYS A N 1
ATOM 1532 C CA . LYS A 1 185 ? -14.518 13.662 6.578 1.00 90.50 185 LYS A CA 1
ATOM 1533 C C . LYS A 1 185 ? -14.113 14.292 7.913 1.00 90.50 185 LYS A C 1
ATOM 1535 O O . LYS A 1 185 ? -14.985 14.545 8.748 1.00 90.50 185 LYS A O 1
ATOM 1540 N N . LEU A 1 186 ? -12.821 14.550 8.124 1.00 89.81 186 LEU A N 1
ATOM 1541 C CA . LEU A 1 186 ? -12.328 15.210 9.339 1.00 89.81 186 LEU A CA 1
ATOM 1542 C C . LEU A 1 186 ? -12.816 16.660 9.432 1.00 89.81 186 LEU A C 1
ATOM 1544 O O . LEU A 1 186 ? -13.342 17.057 10.472 1.00 89.81 186 LEU A O 1
ATOM 1548 N N . LEU A 1 187 ? -12.720 17.420 8.336 1.00 90.88 187 LEU A N 1
ATOM 1549 C CA . LEU A 1 187 ? -13.268 18.778 8.240 1.00 90.88 187 LEU A CA 1
ATOM 1550 C C . LEU A 1 187 ? -14.762 18.800 8.552 1.00 90.88 187 LEU A C 1
ATOM 1552 O O . LEU A 1 187 ? -15.208 19.558 9.411 1.00 90.88 187 LEU A O 1
ATOM 1556 N N . TRP A 1 188 ? -15.528 17.923 7.898 1.00 89.75 188 TRP A N 1
ATOM 1557 C CA . TRP A 1 188 ? -16.964 17.818 8.122 1.00 89.75 188 TRP A CA 1
ATOM 1558 C C . TRP A 1 188 ? -17.285 17.539 9.590 1.00 89.75 188 TRP A C 1
ATOM 1560 O O . TRP A 1 188 ? -18.133 18.209 10.178 1.00 89.75 188 TRP A O 1
ATOM 1570 N N . SER A 1 189 ? -16.571 16.596 10.207 1.00 89.06 189 SER A N 1
ATOM 1571 C CA . SER A 1 189 ? -16.767 16.240 11.616 1.00 89.06 189 SER A CA 1
ATOM 1572 C C . SER A 1 189 ? -16.483 17.424 12.545 1.00 89.06 189 SER A C 1
ATOM 1574 O O . SER A 1 189 ? -17.264 17.686 13.461 1.00 89.06 189 SER A O 1
ATOM 1576 N N . LYS A 1 190 ? -15.425 18.198 12.269 1.00 89.88 190 LYS A N 1
ATOM 1577 C CA . LYS A 1 190 ? -15.097 19.414 13.023 1.00 89.88 190 LYS A CA 1
ATOM 1578 C C . LYS A 1 190 ? -16.172 20.492 12.876 1.00 89.88 190 LYS A C 1
ATOM 1580 O O . LYS A 1 190 ? -16.596 21.072 13.875 1.00 89.88 190 LYS A O 1
ATOM 1585 N N . TRP A 1 191 ? -16.665 20.733 11.662 1.00 89.25 191 TRP A N 1
ATOM 1586 C CA . TRP A 1 191 ? -17.743 21.699 11.429 1.00 89.25 191 TRP A CA 1
ATOM 1587 C C . TRP A 1 191 ? -19.046 21.299 12.130 1.00 89.25 191 TRP A C 1
ATOM 1589 O O . TRP A 1 191 ? -19.749 22.159 12.663 1.00 89.25 191 TRP A O 1
ATOM 1599 N N . GLN A 1 192 ? -19.369 20.003 12.185 1.00 88.25 192 GLN A N 1
ATOM 1600 C CA . GLN A 1 192 ? -20.522 19.514 12.948 1.00 88.25 192 GLN A CA 1
ATOM 1601 C C . GLN A 1 192 ? -20.357 19.777 14.451 1.00 88.25 192 GLN A C 1
ATOM 1603 O O . GLN A 1 192 ? -21.277 20.296 15.084 1.00 88.25 192 GLN A O 1
ATOM 1608 N N . GLN A 1 193 ? -19.177 19.505 15.014 1.00 86.69 193 GLN A N 1
ATOM 1609 C CA . GLN A 1 193 ? -18.882 19.795 16.422 1.00 86.69 193 GLN A CA 1
ATOM 1610 C C . GLN A 1 193 ? -18.988 21.293 16.735 1.00 86.69 193 GLN A C 1
ATOM 1612 O O . GLN A 1 193 ? -19.629 21.669 17.714 1.00 86.69 193 GLN A O 1
ATOM 1617 N N . GLN A 1 194 ? -18.439 22.160 15.879 1.00 86.88 194 GLN A N 1
ATOM 1618 C CA . GLN A 1 194 ? -18.538 23.613 16.047 1.00 86.88 194 GLN A CA 1
ATOM 1619 C C . GLN A 1 194 ? -19.990 24.101 16.036 1.00 86.88 194 GLN A C 1
ATOM 1621 O O . GLN A 1 194 ? -20.361 24.921 16.872 1.00 86.88 194 GLN A O 1
ATOM 1626 N N . LYS A 1 195 ? -20.836 23.570 15.144 1.00 84.94 195 LYS A N 1
ATOM 1627 C CA . LYS A 1 195 ? -22.270 23.900 15.120 1.00 84.94 195 LYS A CA 1
ATOM 1628 C C . LYS A 1 195 ? -22.989 23.479 16.400 1.00 84.94 195 LYS A C 1
ATOM 1630 O O . LYS A 1 195 ? -23.856 24.209 16.876 1.00 84.94 195 LYS A O 1
ATOM 1635 N N . ILE A 1 196 ? -22.649 22.314 16.953 1.00 86.00 196 ILE A N 1
ATOM 1636 C CA . ILE A 1 196 ? -23.217 21.833 18.220 1.00 86.00 196 ILE A CA 1
ATOM 1637 C C . ILE A 1 196 ? -22.802 22.758 19.369 1.00 86.00 196 ILE A C 1
ATOM 1639 O O . ILE A 1 196 ? -23.663 23.201 20.126 1.00 86.00 196 ILE A O 1
ATOM 1643 N N . ILE A 1 197 ? -21.515 23.109 19.453 1.00 83.88 197 ILE A N 1
ATOM 1644 C CA . ILE A 1 197 ? -20.981 24.023 20.473 1.00 83.88 197 ILE A CA 1
ATOM 1645 C C . ILE A 1 197 ? -21.650 25.398 20.369 1.00 83.88 197 ILE A C 1
ATOM 1647 O O . ILE A 1 197 ? -22.131 25.916 21.370 1.00 83.88 197 ILE A O 1
ATOM 1651 N N . GLN A 1 198 ? -21.776 25.961 19.164 1.00 78.62 198 GLN A N 1
ATOM 1652 C CA . GLN A 1 198 ? -22.444 27.252 18.954 1.00 78.62 198 GLN A CA 1
ATOM 1653 C C . GLN A 1 198 ? -23.900 27.231 19.441 1.00 78.62 198 GLN A C 1
ATOM 1655 O O . GLN A 1 198 ? -24.302 28.122 20.185 1.00 78.62 198 GLN A O 1
ATOM 1660 N N . LYS A 1 199 ? -24.664 26.179 19.114 1.00 77.69 199 LYS A N 1
ATOM 1661 C CA . LYS A 1 199 ? -26.046 26.016 19.597 1.00 77.69 199 LYS A CA 1
ATOM 1662 C C . LYS A 1 199 ? -26.150 25.877 21.119 1.00 77.69 199 LYS A C 1
ATOM 1664 O O . LYS A 1 199 ? -27.158 26.278 21.689 1.00 77.69 199 LYS A O 1
ATOM 1669 N N . GLN A 1 200 ? -25.145 25.299 21.777 1.00 73.44 200 GLN A N 1
ATOM 1670 C CA . GLN A 1 200 ? -25.107 25.164 23.239 1.00 73.44 200 GLN A CA 1
ATOM 1671 C C . GLN A 1 200 ? -24.626 26.447 23.936 1.00 73.44 200 GLN A C 1
ATOM 1673 O O . GLN A 1 200 ? -25.065 26.752 25.043 1.00 73.44 200 GLN A O 1
ATOM 1678 N N . GLU A 1 201 ? -23.759 27.230 23.294 1.00 73.06 201 GLU A N 1
ATOM 1679 C CA . GLU A 1 201 ? -23.251 28.493 23.834 1.00 73.06 201 GLU A CA 1
ATOM 1680 C C . GLU A 1 201 ? -24.218 29.667 23.671 1.00 73.06 201 GLU A C 1
ATOM 1682 O O . GLU A 1 201 ? -24.193 30.588 24.490 1.00 73.06 201 GLU A O 1
ATOM 1687 N N . GLU A 1 202 ? -25.052 29.669 22.629 1.00 69.81 202 GLU A N 1
ATOM 1688 C CA . GLU A 1 202 ? -26.064 30.705 22.398 1.00 69.81 202 GLU A CA 1
ATOM 1689 C C . GLU A 1 202 ? -26.984 30.948 23.608 1.00 69.81 202 GLU A C 1
ATOM 1691 O O . GLU A 1 202 ? -27.039 32.093 24.067 1.00 69.81 202 GLU A O 1
ATOM 1696 N N . PRO A 1 203 ? -27.639 29.934 24.209 1.00 68.38 203 PRO A N 1
ATOM 1697 C CA . PRO A 1 203 ? -28.480 30.151 25.384 1.00 68.38 203 PRO A CA 1
ATOM 1698 C C . PRO A 1 203 ? -27.671 30.664 26.584 1.00 68.38 203 PRO A C 1
ATOM 1700 O O . PRO A 1 203 ? -28.125 31.562 27.285 1.00 68.38 203 PRO A O 1
ATOM 1703 N N . ILE A 1 204 ? -26.433 30.194 26.778 1.00 70.25 204 ILE A N 1
ATOM 1704 C CA . ILE A 1 204 ? -25.555 30.637 27.877 1.00 70.25 204 ILE A CA 1
ATOM 1705 C C . ILE A 1 204 ? -25.133 32.107 27.695 1.00 70.25 204 ILE A C 1
ATOM 1707 O O . ILE A 1 204 ? -25.094 32.874 28.662 1.00 70.25 204 ILE A O 1
ATOM 1711 N N . LYS A 1 205 ? -24.826 32.531 26.462 1.00 71.44 205 LYS A N 1
ATOM 1712 C CA . LYS A 1 205 ? -24.499 33.928 26.126 1.00 71.44 205 LYS A CA 1
ATOM 1713 C C . LYS A 1 205 ? -25.710 34.845 26.303 1.00 71.44 205 LYS A C 1
ATOM 1715 O O . LYS A 1 205 ? -25.552 35.953 26.819 1.00 71.44 205 LYS A O 1
ATOM 1720 N N . VAL A 1 206 ? -26.904 34.386 25.925 1.00 71.69 206 VAL A N 1
ATOM 1721 C CA . VAL A 1 206 ? -28.163 35.115 26.137 1.00 71.69 206 VAL A CA 1
ATOM 1722 C C . VAL A 1 206 ? -28.464 35.249 27.632 1.00 71.69 206 VAL A C 1
ATOM 1724 O O . VAL A 1 206 ? -28.706 36.364 28.088 1.00 71.69 206 VAL A O 1
ATOM 1727 N N . GLN A 1 207 ? -28.333 34.173 28.416 1.00 69.31 207 GLN A N 1
ATOM 1728 C CA . GLN A 1 207 ? -28.546 34.201 29.868 1.00 69.31 207 GLN A CA 1
ATOM 1729 C C . GLN A 1 207 ? -27.611 35.202 30.562 1.00 69.31 207 GLN A C 1
ATOM 17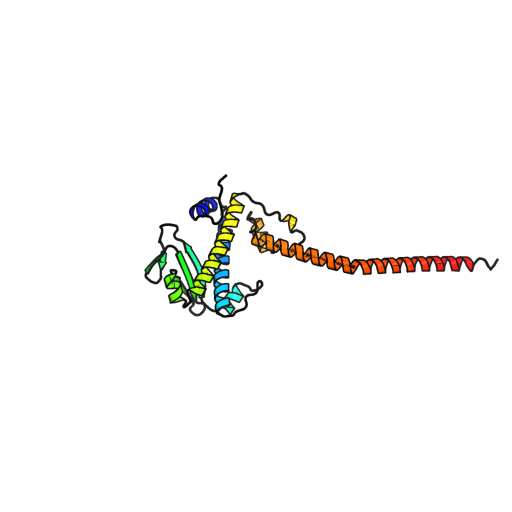31 O O . GLN A 1 207 ? -28.058 36.012 31.369 1.00 69.31 207 GLN A O 1
ATOM 1736 N N . LYS A 1 208 ? -26.317 35.201 30.203 1.00 68.31 208 LYS A N 1
ATOM 1737 C CA . LYS A 1 208 ? -25.325 36.147 30.743 1.00 68.31 208 LYS A CA 1
ATOM 1738 C C . LYS A 1 208 ? -25.615 37.601 30.349 1.00 68.31 208 LYS A C 1
ATOM 1740 O O . LYS A 1 208 ? -25.365 38.520 31.133 1.00 68.31 208 LYS A O 1
ATOM 1745 N N . ARG A 1 209 ? -26.127 37.845 29.135 1.00 72.25 209 ARG A N 1
ATOM 1746 C CA . ARG A 1 209 ? -26.591 39.181 28.715 1.00 72.25 209 ARG A CA 1
ATOM 1747 C C . ARG A 1 209 ? -27.807 39.640 29.514 1.00 72.25 209 ARG A C 1
ATOM 1749 O O . ARG A 1 209 ? -27.810 40.774 29.970 1.00 72.25 209 ARG A O 1
ATOM 1756 N N . ILE A 1 210 ? -28.793 38.772 29.722 1.00 74.38 210 ILE A N 1
ATOM 1757 C CA . ILE A 1 210 ? -29.978 39.090 30.529 1.00 74.38 210 ILE A CA 1
ATOM 1758 C C . ILE A 1 210 ? -29.561 39.404 31.973 1.00 74.38 210 ILE A C 1
ATOM 1760 O O . ILE A 1 210 ? -29.855 40.491 32.460 1.00 74.38 210 ILE A O 1
ATOM 1764 N N . SER A 1 211 ? -28.754 38.548 32.606 1.00 69.62 211 SER A N 1
ATOM 1765 C CA . SER A 1 211 ? -28.320 38.753 33.995 1.00 69.62 211 SER A CA 1
ATOM 1766 C C . SER A 1 211 ? -27.477 40.024 34.183 1.00 69.62 211 SER A C 1
ATOM 1768 O O . SER A 1 211 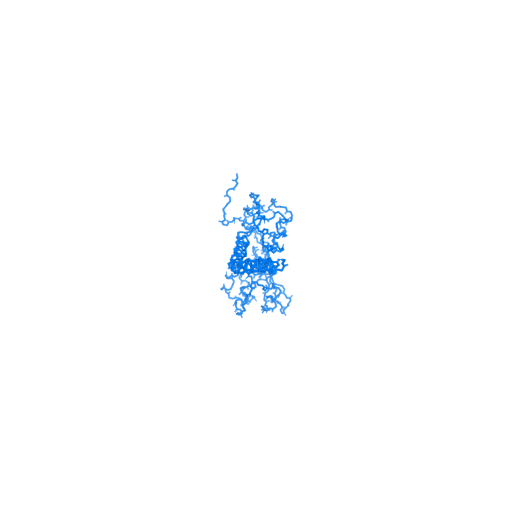? -27.555 40.694 35.210 1.00 69.62 211 SER A O 1
ATOM 1770 N N . SER A 1 212 ? -26.656 40.390 33.192 1.00 71.94 212 SER A N 1
ATOM 1771 C CA . SER A 1 212 ? -25.871 41.636 33.228 1.00 71.94 212 SER A CA 1
ATOM 1772 C C . SER A 1 212 ? -26.707 42.894 32.979 1.00 71.94 212 SER A C 1
ATOM 1774 O O . SER A 1 212 ? -26.391 43.948 33.536 1.00 71.94 212 SER A O 1
ATOM 1776 N N . LEU A 1 213 ? -27.773 42.802 32.179 1.00 73.62 213 LEU A N 1
ATOM 1777 C CA . LEU A 1 213 ? -28.738 43.885 31.989 1.00 73.62 213 LEU A CA 1
ATOM 1778 C C . LEU A 1 213 ? -29.583 44.095 33.254 1.00 73.62 213 LEU A C 1
ATOM 1780 O O . LEU A 1 213 ? -29.706 45.232 33.700 1.00 73.62 213 LEU A O 1
ATOM 1784 N N . GLU A 1 214 ? -30.058 43.014 33.877 1.00 68.81 214 GLU A N 1
ATOM 1785 C CA . GLU A 1 214 ? -30.786 43.038 35.156 1.00 68.81 214 GLU A CA 1
ATOM 1786 C C . GLU A 1 214 ? -29.937 43.624 36.296 1.00 68.81 214 GLU A C 1
ATOM 1788 O O . GLU A 1 214 ? -30.400 44.449 37.086 1.00 68.81 214 GLU A O 1
ATOM 1793 N N . TYR A 1 215 ? -28.651 43.265 36.364 1.00 66.44 215 TYR A N 1
ATOM 1794 C CA . TYR A 1 215 ? -27.726 43.851 37.335 1.00 66.44 215 TYR A CA 1
ATOM 1795 C C . TYR A 1 215 ? -27.556 45.368 37.135 1.00 66.44 215 TYR A C 1
ATOM 1797 O O . TYR A 1 215 ? -27.543 46.137 38.099 1.00 66.44 215 TYR A O 1
ATOM 1805 N N . ARG A 1 216 ? -27.465 45.829 35.880 1.00 69.12 216 ARG A N 1
ATOM 1806 C CA . ARG A 1 216 ? -27.349 47.260 35.553 1.00 69.12 216 ARG A CA 1
ATOM 1807 C C . ARG A 1 216 ? -28.627 48.041 35.862 1.00 69.12 216 ARG A C 1
ATOM 1809 O O . ARG A 1 216 ? -28.520 49.144 36.398 1.00 69.12 216 ARG A O 1
ATOM 1816 N N . SER A 1 217 ? -29.804 47.484 35.578 1.00 67.31 217 SER A N 1
ATOM 1817 C CA . SER A 1 217 ? -31.082 48.127 35.909 1.00 67.31 217 SER A CA 1
ATOM 1818 C C . SER A 1 217 ? -31.285 48.239 37.420 1.00 67.31 217 SER A C 1
ATOM 1820 O O . SER A 1 217 ? -31.700 49.291 37.900 1.00 67.31 217 SER A O 1
ATOM 1822 N N . ASN A 1 218 ? -30.904 47.209 38.183 1.00 67.69 218 ASN A N 1
ATOM 1823 C CA . ASN A 1 218 ? -30.984 47.229 39.647 1.00 67.69 218 ASN A CA 1
ATOM 1824 C C . ASN A 1 218 ? -30.025 48.255 40.279 1.00 67.69 218 ASN A C 1
ATOM 1826 O O . ASN A 1 218 ? -30.361 48.909 41.262 1.00 67.69 218 ASN A O 1
ATOM 1830 N N . LEU A 1 219 ? -28.842 48.466 39.698 1.00 63.53 219 LEU A N 1
ATOM 1831 C CA . LEU A 1 219 ? -27.931 49.528 40.144 1.00 63.53 219 LEU A CA 1
ATOM 1832 C C . LEU A 1 219 ? -28.453 50.939 39.829 1.00 63.53 219 LEU A C 1
ATOM 1834 O O . LEU A 1 219 ? -28.194 51.872 40.590 1.00 63.53 219 LEU A O 1
ATOM 1838 N N . GLN A 1 220 ? -29.172 51.118 38.717 1.00 62.84 220 GLN A N 1
ATOM 1839 C CA . GLN A 1 220 ? -29.817 52.392 38.384 1.00 62.84 220 GLN A CA 1
ATOM 1840 C C . GLN A 1 220 ? -31.004 52.688 39.307 1.00 62.84 220 GLN A C 1
ATOM 1842 O O . GLN A 1 220 ? -31.122 53.823 39.769 1.00 62.84 220 GLN A O 1
ATOM 1847 N N . SER A 1 221 ? -31.829 51.691 39.644 1.00 59.66 221 SER A N 1
ATOM 1848 C CA . SER A 1 221 ? -32.946 51.874 40.581 1.00 59.66 221 SER A CA 1
ATOM 1849 C C . SER A 1 221 ? -32.469 52.199 42.001 1.00 59.66 221 SER A C 1
ATOM 1851 O O . SER A 1 221 ? -33.003 53.121 42.610 1.00 59.66 221 SER A O 1
ATOM 1853 N N . LEU A 1 222 ? -31.400 51.551 42.483 1.00 58.50 222 LEU A N 1
ATOM 1854 C CA . LEU A 1 222 ? -30.758 51.865 43.771 1.00 58.50 222 LEU A CA 1
ATOM 1855 C C . LEU A 1 222 ? -30.158 53.282 43.815 1.00 58.50 222 LEU A C 1
ATOM 1857 O O . LEU A 1 222 ? -30.191 53.954 44.848 1.00 58.50 222 LEU A O 1
ATOM 1861 N N . LYS A 1 223 ? -29.615 53.767 42.691 1.00 58.97 223 LYS A N 1
ATOM 1862 C CA . LYS A 1 223 ? -29.149 55.158 42.579 1.00 58.97 223 LYS A CA 1
ATOM 1863 C C . LYS A 1 223 ? -30.312 56.149 42.585 1.00 58.97 223 LYS A C 1
ATOM 1865 O O . LYS A 1 223 ? -30.184 57.194 43.210 1.00 58.97 223 LYS A O 1
ATOM 1870 N N . MET A 1 224 ? -31.439 55.830 41.947 1.00 54.00 224 MET A N 1
ATOM 1871 C CA . MET A 1 224 ? -32.624 56.696 41.947 1.00 54.00 224 MET A CA 1
ATOM 1872 C C . MET A 1 224 ? -33.336 56.728 43.307 1.00 54.00 224 MET A C 1
ATOM 1874 O O . MET A 1 224 ? -33.729 57.805 43.746 1.00 54.00 224 MET A O 1
ATOM 1878 N N . SER A 1 225 ? -33.427 55.602 44.023 1.00 53.97 225 SER A N 1
ATOM 1879 C CA . SER A 1 225 ? -34.016 55.561 45.371 1.00 53.97 225 SER A CA 1
ATOM 1880 C C . SER A 1 225 ? -33.191 56.334 46.405 1.00 53.97 225 SER A C 1
ATOM 1882 O O . SER A 1 225 ? -33.759 56.932 47.313 1.00 53.97 225 SER A O 1
ATOM 1884 N N . ASN A 1 226 ? -31.864 56.391 46.250 1.00 50.12 226 ASN A N 1
ATOM 1885 C CA . ASN A 1 226 ? -30.998 57.196 47.118 1.00 50.12 226 ASN A CA 1
ATOM 1886 C C . ASN A 1 226 ? -31.059 58.703 46.818 1.00 50.12 226 ASN A C 1
ATOM 1888 O O . ASN A 1 226 ? -30.783 59.499 47.711 1.00 50.12 226 ASN A O 1
ATOM 1892 N N . VAL A 1 227 ? -31.459 59.115 45.610 1.00 50.19 227 VAL A N 1
ATOM 1893 C CA . VAL A 1 227 ? -31.682 60.537 45.283 1.00 50.19 227 VAL A CA 1
ATOM 1894 C C . VAL A 1 227 ? -32.988 6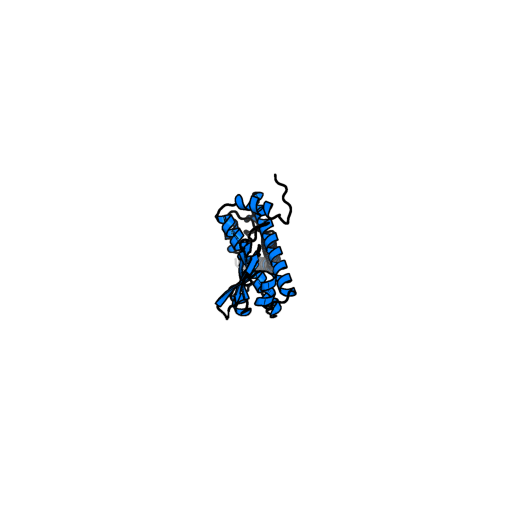1.049 45.907 1.00 50.19 227 VAL A C 1
ATOM 1896 O O . VAL A 1 227 ? -33.054 62.204 46.311 1.00 50.19 227 VAL A O 1
ATOM 1899 N N . SER A 1 228 ? -33.994 60.188 46.089 1.00 46.88 228 SER A N 1
ATOM 1900 C CA . SER A 1 228 ? -35.264 60.547 46.746 1.00 46.88 228 SER A CA 1
ATOM 1901 C C . SER A 1 228 ? -35.199 60.620 48.280 1.00 46.88 228 SER A C 1
ATOM 1903 O O . SER A 1 228 ? -36.118 61.151 48.899 1.00 46.88 228 SER A O 1
ATOM 1905 N N . ILE A 1 229 ? -34.134 60.110 48.910 1.00 47.56 229 ILE A N 1
ATOM 1906 C CA . ILE A 1 229 ? -33.960 60.138 50.378 1.00 47.56 229 ILE A CA 1
ATOM 1907 C C . ILE A 1 229 ? -33.287 61.444 50.853 1.00 47.56 229 ILE A C 1
ATOM 1909 O O . ILE A 1 229 ? -33.461 61.841 52.002 1.00 47.56 229 ILE A O 1
ATOM 1913 N N . TRP A 1 230 ? -32.601 62.176 49.970 1.00 42.91 230 TRP A N 1
ATOM 1914 C CA . TRP A 1 230 ? -31.941 63.453 50.297 1.00 42.91 230 TRP A CA 1
ATOM 1915 C C . TRP A 1 230 ? -32.780 64.705 49.986 1.00 42.91 230 TRP A C 1
ATOM 1917 O O . TRP A 1 230 ? -32.282 65.818 50.110 1.00 42.91 230 TRP A O 1
ATOM 1927 N N . SER A 1 231 ? -34.055 64.550 49.617 1.00 43.69 231 SER A N 1
ATOM 1928 C CA . SER A 1 231 ? -34.980 65.666 49.356 1.00 43.69 231 SER A CA 1
ATOM 1929 C C . SER A 1 231 ? -36.017 65.900 50.469 1.00 43.69 231 SER A C 1
ATOM 1931 O O . SER A 1 231 ? -36.981 66.623 50.250 1.00 43.69 231 SER A O 1
ATOM 1933 N N . PHE A 1 232 ? -35.837 65.299 51.653 1.00 43.06 232 PHE A N 1
ATOM 1934 C CA . PHE A 1 232 ? -36.744 65.443 52.809 1.00 43.06 232 PHE A CA 1
ATOM 1935 C C . PHE A 1 232 ? -36.102 66.061 54.069 1.00 43.06 232 PHE A C 1
ATOM 1937 O O . PHE A 1 232 ? -36.760 66.151 55.101 1.00 43.06 232 PHE A O 1
ATOM 1944 N N . PHE A 1 233 ? -34.852 66.530 53.995 1.00 47.19 233 PHE A N 1
ATOM 1945 C CA . PHE A 1 233 ? -34.184 67.255 55.085 1.00 47.19 233 PHE A CA 1
ATOM 1946 C C . PHE A 1 233 ? -33.524 68.538 54.564 1.00 47.19 233 PHE A C 1
ATOM 1948 O O . PHE A 1 233 ? -32.309 68.587 54.404 1.00 47.19 233 PHE A O 1
ATOM 1955 N N . THR A 1 234 ? -34.334 69.564 54.311 1.00 41.44 234 THR A N 1
ATOM 1956 C CA . THR A 1 234 ? -33.943 70.987 54.321 1.00 41.44 234 THR A CA 1
ATOM 1957 C C . THR A 1 234 ? -35.166 71.830 54.609 1.00 41.44 234 THR A C 1
ATOM 1959 O O . THR A 1 234 ? -36.195 71.558 53.949 1.00 41.44 234 THR A O 1
#